Protein AF-A0A6V8QRE2-F1 (afdb_monomer_lite)

Organism: Trichoderma asperellum (NCBI:txid101201)

Structure (mmCIF, N/CA/C/O backbone):
data_AF-A0A6V8QRE2-F1
#
_entry.id   AF-A0A6V8QRE2-F1
#
loop_
_atom_site.group_PDB
_atom_site.id
_atom_site.type_symbol
_atom_site.label_atom_id
_atom_site.label_alt_id
_atom_site.label_comp_id
_atom_site.label_asym_id
_atom_site.label_entity_id
_atom_site.label_seq_id
_atom_site.pdbx_PDB_ins_code
_atom_site.Cartn_x
_atom_site.Cartn_y
_atom_site.Cartn_z
_atom_site.occupancy
_atom_site.B_iso_or_equiv
_atom_site.auth_seq_id
_atom_site.auth_comp_id
_atom_site.auth_asym_id
_atom_site.auth_atom_id
_atom_site.pdbx_PDB_model_num
ATOM 1 N N . MET A 1 1 ? 24.372 -12.269 -11.421 1.00 49.09 1 MET A N 1
ATOM 2 C CA . MET A 1 1 ? 23.877 -11.254 -10.463 1.00 49.09 1 MET A CA 1
ATOM 3 C C . MET A 1 1 ? 22.354 -11.089 -10.532 1.00 49.09 1 MET A C 1
ATOM 5 O O . MET A 1 1 ? 21.719 -11.274 -9.507 1.00 49.09 1 MET A O 1
ATOM 9 N N . ALA A 1 2 ? 21.748 -10.886 -11.713 1.00 53.09 2 ALA A N 1
ATOM 10 C CA . ALA A 1 2 ? 20.283 -10.772 -11.870 1.00 53.09 2 ALA A CA 1
ATOM 11 C C . ALA A 1 2 ? 19.474 -11.996 -11.373 1.00 53.09 2 ALA A C 1
ATOM 13 O O . ALA A 1 2 ? 18.487 -11.833 -10.665 1.00 53.09 2 ALA A O 1
ATOM 14 N N . ILE A 1 3 ? 19.941 -13.223 -11.642 1.00 51.72 3 ILE A N 1
ATOM 15 C CA . ILE A 1 3 ? 19.277 -14.465 -11.186 1.00 51.72 3 ILE A CA 1
ATOM 16 C C . ILE A 1 3 ? 19.241 -14.571 -9.649 1.00 51.72 3 ILE A C 1
ATOM 18 O O . ILE A 1 3 ? 18.255 -15.020 -9.073 1.00 51.72 3 ILE A O 1
ATOM 22 N N . TYR A 1 4 ? 20.298 -14.123 -8.963 1.00 54.19 4 TYR A N 1
ATOM 23 C CA . TYR A 1 4 ? 20.358 -14.148 -7.497 1.00 54.19 4 TYR A CA 1
ATOM 24 C C . TYR A 1 4 ? 19.384 -13.148 -6.863 1.00 54.19 4 TYR A C 1
ATOM 26 O O . TYR A 1 4 ? 18.770 -13.461 -5.844 1.00 54.19 4 TYR A O 1
ATOM 34 N N . LEU A 1 5 ? 19.215 -11.972 -7.475 1.00 60.66 5 LEU A N 1
ATOM 35 C CA . LEU A 1 5 ? 18.242 -10.975 -7.029 1.00 60.66 5 LEU A CA 1
ATOM 36 C C . LEU A 1 5 ? 16.808 -11.471 -7.247 1.00 60.66 5 LEU A C 1
ATOM 38 O O . LEU A 1 5 ? 16.023 -11.442 -6.304 1.00 60.66 5 LEU A O 1
ATOM 42 N N . ALA A 1 6 ? 16.501 -12.041 -8.417 1.00 62.59 6 ALA A N 1
ATOM 43 C CA . ALA A 1 6 ? 15.191 -12.632 -8.701 1.00 62.59 6 ALA A CA 1
ATOM 44 C C . ALA A 1 6 ? 14.832 -13.762 -7.715 1.00 62.59 6 ALA A C 1
ATOM 46 O O . ALA A 1 6 ? 13.752 -13.764 -7.131 1.00 62.59 6 ALA A O 1
ATOM 47 N N . ASN A 1 7 ? 15.775 -14.668 -7.433 1.00 72.62 7 ASN A N 1
ATOM 48 C CA . ASN A 1 7 ? 15.580 -15.737 -6.447 1.00 72.62 7 ASN A CA 1
ATOM 49 C C . ASN A 1 7 ? 15.404 -15.209 -5.016 1.00 72.62 7 ASN A C 1
ATOM 51 O O . ASN A 1 7 ? 14.737 -15.840 -4.198 1.00 72.62 7 ASN A O 1
ATOM 55 N N . THR A 1 8 ? 16.010 -14.066 -4.691 1.00 79.19 8 THR A N 1
ATOM 56 C CA . THR A 1 8 ? 15.835 -13.428 -3.380 1.00 79.19 8 THR A CA 1
ATOM 57 C C . THR A 1 8 ? 14.439 -12.829 -3.256 1.00 79.19 8 THR A C 1
ATOM 59 O O . THR A 1 8 ? 13.794 -13.041 -2.231 1.00 79.19 8 THR A O 1
ATOM 62 N N . VAL A 1 9 ? 13.946 -12.164 -4.307 1.00 81.12 9 VAL A N 1
ATOM 63 C CA . VAL A 1 9 ? 12.587 -11.607 -4.342 1.00 81.12 9 VAL A CA 1
ATOM 64 C C . VAL A 1 9 ? 11.540 -12.697 -4.177 1.00 81.12 9 VAL A C 1
ATOM 66 O O . VAL A 1 9 ? 10.720 -12.616 -3.270 1.00 81.12 9 VAL A O 1
ATOM 69 N N . ILE A 1 10 ? 11.637 -13.783 -4.940 1.00 85.88 10 ILE A N 1
ATOM 70 C CA . ILE A 1 10 ? 10.690 -14.898 -4.825 1.00 85.88 10 ILE A CA 1
ATOM 71 C C . ILE A 1 10 ? 10.655 -15.437 -3.387 1.00 85.88 10 ILE A C 1
ATOM 73 O O . ILE A 1 10 ? 9.594 -15.506 -2.776 1.00 85.88 10 ILE A O 1
ATOM 77 N N . ARG A 1 11 ? 11.820 -15.723 -2.789 1.00 90.31 11 ARG A N 1
ATOM 78 C CA . ARG A 1 11 ? 11.899 -16.292 -1.431 1.00 90.31 11 ARG A CA 1
ATOM 79 C C . ARG A 1 11 ? 11.346 -15.373 -0.345 1.00 90.31 11 ARG A C 1
ATOM 81 O O . ARG A 1 11 ? 10.765 -15.861 0.625 1.00 90.31 11 ARG A O 1
ATOM 88 N N . VAL A 1 12 ? 11.588 -14.067 -0.448 1.00 90.69 12 VAL A N 1
ATOM 89 C CA . VAL A 1 12 ? 11.059 -13.105 0.526 1.00 90.69 12 VAL A CA 1
ATOM 90 C C . VAL A 1 12 ? 9.549 -12.961 0.333 1.00 90.69 12 VAL A C 1
ATOM 92 O O . VAL A 1 12 ? 8.827 -13.046 1.325 1.00 90.69 12 VAL A O 1
ATOM 95 N N . ASN A 1 13 ? 9.065 -12.860 -0.908 1.00 93.81 13 ASN A N 1
ATOM 96 C CA . ASN A 1 13 ? 7.635 -12.823 -1.218 1.00 93.81 13 ASN A CA 1
ATOM 97 C C . ASN A 1 13 ? 6.902 -14.069 -0.695 1.00 93.81 13 ASN A C 1
ATOM 99 O O . ASN A 1 13 ? 5.899 -13.928 0.001 1.00 93.81 13 ASN A O 1
ATOM 103 N N . ASP A 1 14 ? 7.452 -15.270 -0.904 1.00 95.19 14 ASP A N 1
ATOM 104 C CA . ASP A 1 14 ? 6.894 -16.527 -0.381 1.00 95.19 14 ASP A CA 1
ATOM 105 C C . ASP A 1 14 ? 6.780 -16.499 1.150 1.00 95.19 14 ASP A C 1
ATOM 107 O O . ASP A 1 14 ? 5.806 -16.971 1.747 1.00 95.19 14 ASP A O 1
ATOM 111 N N . LYS A 1 15 ? 7.784 -15.921 1.822 1.00 95.44 15 LYS A N 1
ATOM 112 C CA . LYS A 1 15 ? 7.775 -15.811 3.279 1.00 95.44 15 LYS A CA 1
ATOM 113 C C . LYS A 1 15 ? 6.742 -14.798 3.767 1.00 95.44 15 LYS A C 1
ATOM 115 O O . LYS A 1 15 ? 6.067 -15.075 4.760 1.00 95.44 15 LYS A O 1
ATOM 120 N N . LEU A 1 16 ? 6.617 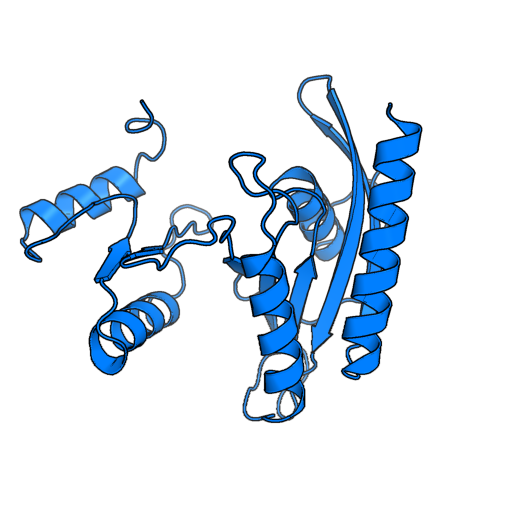-13.654 3.098 1.00 95.12 16 LEU A N 1
ATOM 121 C CA . LEU A 1 16 ? 5.621 -12.631 3.419 1.00 95.12 16 LEU A CA 1
ATOM 122 C C . LEU A 1 16 ? 4.201 -13.157 3.212 1.00 95.12 16 LEU A C 1
ATOM 124 O O . LEU A 1 16 ? 3.366 -13.013 4.103 1.00 95.12 16 LEU A O 1
ATOM 128 N N . GLU A 1 17 ? 3.954 -13.839 2.097 1.00 96.19 17 GLU A N 1
ATOM 129 C CA . GLU A 1 17 ? 2.682 -14.496 1.805 1.00 96.19 17 GLU A CA 1
ATOM 130 C C . GLU A 1 17 ? 2.324 -15.524 2.883 1.00 96.19 17 GLU A C 1
ATOM 132 O O . GLU A 1 17 ? 1.211 -15.503 3.414 1.00 96.19 17 GLU A O 1
ATOM 137 N N . SER A 1 18 ? 3.281 -16.368 3.282 1.00 97.19 18 SER A N 1
ATOM 138 C CA . SER A 1 18 ? 3.093 -17.335 4.368 1.00 97.19 18 SER A CA 1
ATOM 139 C C . SER A 1 18 ? 2.727 -16.659 5.697 1.00 97.19 18 SER A C 1
ATOM 141 O O . SER A 1 18 ? 1.827 -17.128 6.396 1.00 97.19 18 SER A O 1
ATOM 143 N N . ILE A 1 19 ? 3.381 -15.545 6.045 1.00 96.12 19 ILE A N 1
ATOM 144 C CA . ILE A 1 19 ? 3.101 -14.793 7.278 1.00 96.12 19 ILE A CA 1
ATOM 145 C C . ILE A 1 19 ? 1.702 -14.164 7.233 1.00 96.12 19 ILE A C 1
ATOM 147 O O . ILE A 1 19 ? 0.917 -14.351 8.163 1.00 96.12 19 ILE A O 1
ATOM 151 N N . LEU A 1 20 ? 1.376 -13.444 6.157 1.00 95.69 20 LEU A N 1
ATOM 152 C CA . LEU A 1 20 ? 0.087 -12.766 5.992 1.00 95.69 20 LEU A CA 1
ATOM 153 C C . LEU A 1 20 ? -1.077 -13.763 5.959 1.00 95.69 20 LEU A C 1
ATOM 155 O O . LEU A 1 20 ? -2.086 -13.568 6.641 1.00 95.69 20 LEU A O 1
ATOM 159 N N . THR A 1 21 ? -0.910 -14.875 5.244 1.00 95.75 21 THR A N 1
ATOM 160 C CA . THR A 1 21 ? -1.891 -15.967 5.224 1.00 95.75 21 THR A CA 1
ATOM 161 C C . THR A 1 21 ? -2.035 -16.597 6.609 1.00 95.75 21 THR A C 1
ATOM 163 O O . THR A 1 21 ? -3.150 -16.873 7.045 1.00 95.75 21 THR A O 1
ATOM 166 N N . GLY A 1 22 ? -0.934 -16.747 7.356 1.00 95.19 22 GLY A N 1
ATOM 167 C CA . GLY A 1 22 ? -0.952 -17.189 8.755 1.00 95.19 22 GLY A CA 1
ATOM 168 C C . GLY A 1 22 ? -1.714 -16.244 9.694 1.00 95.19 22 GLY A C 1
ATOM 169 O O . GLY A 1 22 ? -2.240 -16.681 10.717 1.00 95.19 22 GLY A O 1
ATOM 170 N N . PHE A 1 23 ? -1.837 -14.963 9.340 1.00 92.75 23 PHE A N 1
ATOM 171 C CA . PHE A 1 23 ? -2.710 -14.003 10.023 1.00 92.75 23 PHE A CA 1
ATOM 172 C C . PHE A 1 23 ? -4.158 -14.027 9.501 1.00 92.75 23 PHE A C 1
ATOM 174 O O . PHE A 1 23 ? -4.989 -13.265 9.983 1.00 92.75 23 PHE A O 1
ATOM 181 N N . GLY A 1 24 ? -4.500 -14.878 8.532 1.00 91.00 24 GLY A N 1
ATOM 182 C CA . GLY A 1 24 ? -5.835 -14.938 7.930 1.00 91.00 24 GLY A CA 1
ATOM 183 C C . GLY A 1 24 ? -6.161 -13.725 7.051 1.00 91.00 24 GLY A C 1
ATOM 184 O O . GLY A 1 24 ? -7.322 -13.295 7.002 1.00 91.00 24 GLY A O 1
ATOM 185 N N . VAL A 1 25 ? -5.139 -13.143 6.416 1.00 93.19 25 VAL A N 1
ATOM 186 C CA . VAL A 1 25 ? -5.254 -12.085 5.401 1.00 93.19 25 VAL A CA 1
ATOM 187 C C . VAL A 1 25 ? -5.334 -12.729 4.019 1.00 93.19 25 VAL A C 1
ATOM 189 O O . VAL A 1 25 ? -4.632 -13.701 3.753 1.00 93.19 25 VAL A O 1
ATOM 192 N N . LYS A 1 26 ? -6.181 -12.198 3.129 1.00 94.50 26 LYS A N 1
ATOM 193 C CA . LYS A 1 26 ? -6.207 -12.623 1.721 1.00 94.50 26 LYS A CA 1
ATOM 194 C C . LYS A 1 26 ? -5.014 -11.995 1.005 1.00 94.50 26 LYS A C 1
ATOM 196 O O . LYS A 1 26 ? -4.910 -10.772 1.014 1.00 94.50 26 LYS A O 1
ATOM 201 N N . VAL A 1 27 ? -4.137 -12.808 0.422 1.00 97.25 27 VAL A N 1
ATOM 202 C CA . VAL A 1 27 ? -2.889 -12.348 -0.206 1.00 97.25 27 VAL A CA 1
ATOM 203 C C . VAL A 1 27 ? -2.993 -12.423 -1.725 1.00 97.25 27 VAL A C 1
ATOM 205 O O . VAL A 1 27 ? -3.518 -13.393 -2.266 1.00 97.25 27 VAL A O 1
ATOM 208 N N . GLY A 1 28 ? -2.507 -11.386 -2.400 1.00 96.88 28 GLY A N 1
ATOM 209 C CA . GLY A 1 28 ? -2.339 -11.333 -3.844 1.00 96.88 28 GLY A CA 1
ATOM 210 C C . GLY A 1 28 ? -0.881 -11.074 -4.212 1.00 96.88 28 GLY A C 1
ATOM 211 O O . GLY A 1 28 ? -0.132 -10.451 -3.455 1.00 96.88 28 GLY A O 1
ATOM 212 N N . ARG A 1 29 ? -0.492 -11.552 -5.394 1.00 96.75 29 ARG A N 1
ATOM 213 C CA . ARG A 1 29 ? 0.810 -11.286 -6.012 1.00 96.75 29 ARG A CA 1
ATOM 214 C C . ARG A 1 29 ? 0.604 -10.651 -7.371 1.00 96.75 29 ARG A C 1
ATOM 216 O O . ARG A 1 29 ? -0.387 -10.940 -8.043 1.00 96.75 29 ARG A O 1
ATOM 223 N N . GLN A 1 30 ? 1.532 -9.793 -7.763 1.00 95.88 30 GLN A N 1
ATOM 224 C CA . GLN A 1 30 ? 1.474 -9.10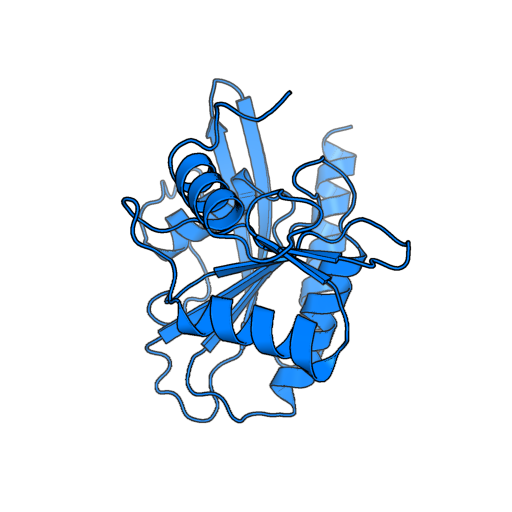5 -9.042 1.00 95.88 30 GLN A CA 1
ATOM 225 C C . GLN A 1 30 ? 2.871 -8.995 -9.640 1.00 95.88 30 GLN A C 1
ATOM 227 O O . GLN A 1 30 ? 3.723 -8.285 -9.111 1.00 95.88 30 GLN A O 1
ATOM 232 N N . ASN A 1 31 ? 3.070 -9.645 -10.782 1.00 95.31 31 ASN A N 1
ATOM 233 C CA . ASN A 1 31 ? 4.268 -9.464 -11.591 1.00 95.31 31 ASN A CA 1
ATOM 234 C C . ASN A 1 31 ? 4.161 -8.182 -12.414 1.00 95.31 31 ASN A C 1
ATOM 236 O O . ASN A 1 31 ? 3.101 -7.879 -12.967 1.00 95.31 31 ASN A O 1
ATOM 240 N N . TYR A 1 32 ? 5.267 -7.460 -12.541 1.00 93.31 32 TYR A N 1
ATOM 241 C CA . TYR A 1 32 ? 5.330 -6.264 -13.368 1.00 93.31 32 TYR A CA 1
ATOM 242 C C . TYR A 1 32 ? 6.683 -6.121 -14.059 1.00 93.31 32 TYR A C 1
ATOM 244 O O . TYR A 1 32 ? 7.726 -6.557 -13.570 1.00 93.31 32 TYR A O 1
ATOM 252 N N . THR A 1 33 ? 6.640 -5.483 -15.220 1.00 92.44 33 THR A N 1
ATOM 253 C CA . THR A 1 33 ? 7.781 -5.000 -15.987 1.00 92.44 33 THR A CA 1
ATOM 254 C C . THR A 1 33 ? 7.475 -3.566 -16.389 1.00 92.44 33 THR A C 1
ATOM 256 O O . THR A 1 33 ? 6.557 -3.319 -17.160 1.00 92.44 33 THR A O 1
ATOM 259 N N . TYR A 1 34 ? 8.210 -2.607 -15.844 1.00 82.38 34 TYR A N 1
ATOM 260 C CA . TYR A 1 34 ? 8.010 -1.190 -16.105 1.00 82.38 34 TYR A CA 1
ATOM 261 C C . TYR A 1 34 ? 9.146 -0.649 -16.966 1.00 82.38 34 TYR A C 1
ATOM 263 O O . TYR A 1 34 ? 10.324 -0.884 -16.687 1.00 82.38 34 TYR A O 1
ATOM 271 N N . HIS A 1 35 ? 8.793 0.092 -18.011 1.00 82.56 35 HIS A N 1
ATOM 272 C CA . HIS A 1 35 ? 9.748 0.739 -18.901 1.00 82.56 35 HIS A CA 1
ATOM 273 C C . HIS A 1 35 ? 9.748 2.236 -18.599 1.00 82.56 35 HIS A C 1
ATOM 275 O O . HIS A 1 35 ? 8.785 2.929 -18.914 1.00 82.56 35 HIS A O 1
ATOM 281 N N . SER A 1 36 ? 10.819 2.744 -17.987 1.00 75.00 36 SER A N 1
ATOM 282 C CA . SER A 1 36 ? 10.947 4.170 -17.663 1.00 75.00 36 SER A CA 1
ATOM 283 C C . SER A 1 36 ? 12.331 4.681 -18.033 1.00 75.00 36 SER A C 1
ATOM 285 O O . SER A 1 36 ? 13.330 4.039 -17.721 1.00 75.00 36 SER A O 1
ATOM 287 N N . ALA A 1 37 ? 12.393 5.821 -18.730 1.00 73.06 37 ALA A N 1
ATOM 288 C CA . ALA A 1 37 ? 13.637 6.491 -19.132 1.00 73.06 37 ALA A CA 1
ATOM 289 C C . ALA A 1 37 ? 14.688 5.566 -19.798 1.00 73.06 37 ALA A C 1
ATOM 291 O O . ALA A 1 37 ? 15.891 5.717 -19.596 1.00 73.06 37 ALA A O 1
ATOM 292 N N . GLY A 1 38 ? 14.238 4.582 -20.589 1.00 76.69 38 GLY A N 1
ATOM 293 C CA . GLY A 1 38 ? 15.111 3.606 -21.258 1.00 76.69 38 GLY A CA 1
ATOM 294 C C . GLY A 1 38 ? 15.635 2.476 -20.360 1.00 76.69 38 GLY A C 1
ATOM 295 O O . GLY A 1 38 ? 16.369 1.617 -20.842 1.00 76.69 38 GLY A O 1
ATOM 296 N N . GLN A 1 39 ? 15.246 2.446 -19.084 1.00 80.69 39 GLN A N 1
ATOM 297 C CA . GLN A 1 39 ? 15.524 1.366 -18.140 1.00 80.69 39 GLN A CA 1
ATOM 298 C C . GLN A 1 39 ? 14.318 0.427 -18.015 1.00 80.69 39 GLN A C 1
ATOM 300 O O . GLN A 1 39 ? 13.165 0.833 -18.190 1.00 80.69 39 GLN A O 1
ATOM 305 N N . ILE A 1 40 ? 14.602 -0.843 -17.716 1.00 85.56 40 ILE A N 1
ATOM 306 C CA . ILE A 1 40 ? 13.595 -1.886 -17.501 1.00 85.56 40 ILE A CA 1
ATOM 307 C C . ILE A 1 40 ? 13.640 -2.291 -16.031 1.00 85.56 40 ILE A C 1
ATOM 309 O O . ILE A 1 40 ? 14.662 -2.782 -15.550 1.00 85.56 40 ILE A O 1
ATOM 313 N N . TYR A 1 41 ? 12.520 -2.116 -15.341 1.00 86.69 41 TYR A N 1
ATOM 314 C CA . TYR A 1 41 ? 12.344 -2.483 -13.942 1.00 86.69 41 TYR A CA 1
ATOM 315 C C . TYR A 1 41 ? 11.386 -3.662 -13.858 1.00 86.69 41 TYR A C 1
ATOM 317 O O . TYR A 1 41 ? 10.215 -3.541 -14.201 1.00 86.69 41 TYR A O 1
ATOM 325 N N . THR A 1 42 ? 11.877 -4.817 -13.425 1.00 90.31 42 THR A N 1
ATOM 326 C CA . THR A 1 42 ? 11.062 -6.028 -13.271 1.00 90.31 42 THR A CA 1
ATOM 327 C C . THR A 1 42 ? 10.960 -6.404 -11.808 1.00 90.31 42 THR A C 1
ATOM 329 O O . THR A 1 42 ? 11.982 -6.436 -11.117 1.00 90.31 42 THR A O 1
ATOM 332 N N . GLY A 1 43 ? 9.770 -6.783 -11.361 1.00 91.12 43 GLY A N 1
ATOM 333 C CA . GLY A 1 43 ? 9.566 -7.218 -9.991 1.00 91.12 43 GLY A CA 1
ATOM 334 C C . GLY A 1 43 ? 8.250 -7.948 -9.790 1.00 91.12 43 GLY A C 1
ATOM 335 O O . GLY A 1 43 ? 7.488 -8.201 -10.726 1.00 91.12 43 GLY A O 1
ATOM 336 N N . GLU A 1 44 ? 8.009 -8.296 -8.533 1.00 94.56 44 GLU A N 1
ATOM 337 C CA . GLU A 1 44 ? 6.767 -8.904 -8.090 1.00 94.56 44 GLU A CA 1
ATOM 338 C C . GLU A 1 44 ? 6.350 -8.273 -6.765 1.00 94.56 44 GLU A C 1
ATOM 340 O O . GLU A 1 44 ? 7.074 -8.359 -5.770 1.00 94.56 44 GLU A O 1
ATOM 345 N N . ASN A 1 45 ? 5.171 -7.662 -6.756 1.00 95.44 45 ASN A N 1
ATOM 346 C CA . ASN A 1 45 ? 4.554 -7.130 -5.553 1.00 95.44 45 ASN A CA 1
ATOM 347 C C . ASN A 1 45 ? 3.831 -8.244 -4.795 1.00 95.44 45 ASN A C 1
ATOM 349 O O . ASN A 1 45 ? 3.141 -9.065 -5.403 1.00 95.44 45 ASN A O 1
ATOM 353 N N . VAL A 1 46 ? 3.903 -8.204 -3.465 1.00 97.00 46 VAL A N 1
ATOM 354 C CA . VAL A 1 46 ? 3.004 -8.946 -2.570 1.00 97.00 46 VAL A CA 1
ATOM 355 C C . VAL A 1 46 ? 2.117 -7.947 -1.854 1.00 97.00 46 VAL A C 1
ATOM 357 O O . VAL A 1 46 ? 2.585 -6.912 -1.382 1.00 97.00 46 VAL A O 1
ATOM 360 N N . TYR A 1 47 ? 0.832 -8.255 -1.739 1.00 97.44 47 TYR A N 1
ATOM 361 C CA . TYR A 1 47 ? -0.083 -7.434 -0.962 1.00 97.44 47 TYR A CA 1
ATOM 362 C C . TYR A 1 47 ? -1.148 -8.270 -0.260 1.00 97.44 47 TYR A C 1
ATOM 364 O O . TYR A 1 47 ? -1.477 -9.373 -0.689 1.00 97.44 47 TYR A O 1
ATOM 372 N N . GLY A 1 48 ? -1.689 -7.749 0.837 1.00 96.38 48 GLY A N 1
ATOM 373 C CA . GLY A 1 48 ? -2.749 -8.387 1.609 1.00 96.38 48 GLY A CA 1
ATOM 374 C C . GLY A 1 48 ? -3.956 -7.475 1.783 1.00 96.38 48 GLY A C 1
ATOM 375 O O . GLY A 1 48 ? -3.789 -6.277 1.971 1.00 96.38 48 GLY A O 1
ATOM 376 N N . ILE A 1 49 ? -5.169 -8.028 1.764 1.00 95.50 49 ILE A N 1
ATOM 377 C CA . ILE A 1 49 ? -6.405 -7.280 2.027 1.00 95.50 49 ILE A CA 1
ATOM 378 C C . ILE A 1 49 ? -7.015 -7.741 3.352 1.00 95.50 49 ILE A C 1
ATOM 380 O O . ILE A 1 49 ? -7.416 -8.899 3.519 1.00 95.50 49 ILE A O 1
ATOM 384 N N . LEU A 1 50 ? -7.099 -6.808 4.297 1.00 92.25 50 LEU A N 1
ATOM 385 C CA . LEU A 1 50 ? -7.851 -6.923 5.538 1.00 92.25 50 LEU A CA 1
ATOM 386 C C . LEU A 1 50 ? -9.226 -6.291 5.338 1.00 92.25 50 LEU A C 1
ATOM 388 O O . LEU A 1 50 ? -9.363 -5.070 5.322 1.00 92.25 50 LEU A O 1
ATOM 392 N N . GLN A 1 51 ? -10.245 -7.135 5.211 1.00 91.00 51 GLN A N 1
ATOM 393 C CA . GLN A 1 51 ? -11.617 -6.662 5.053 1.00 91.00 51 GLN A CA 1
ATOM 394 C C . GLN A 1 51 ? -12.131 -6.016 6.340 1.00 91.00 51 GLN A C 1
ATOM 396 O O . GLN A 1 51 ? -11.864 -6.508 7.443 1.00 91.00 51 GLN A O 1
ATOM 401 N N . ALA A 1 52 ? -12.883 -4.931 6.192 1.00 86.94 52 ALA A N 1
ATOM 402 C CA . ALA A 1 52 ? -13.549 -4.275 7.294 1.00 86.94 52 ALA A CA 1
ATOM 403 C C . ALA A 1 52 ? -14.608 -5.189 7.923 1.00 86.94 52 ALA A C 1
ATOM 405 O O . ALA A 1 52 ? -15.486 -5.692 7.227 1.00 86.94 52 ALA A O 1
ATOM 406 N N . PRO A 1 53 ? -14.594 -5.374 9.251 1.00 81.88 53 PRO A N 1
ATOM 407 C CA . PRO A 1 53 ? -15.618 -6.148 9.959 1.00 81.88 53 PRO A CA 1
ATOM 408 C C . PRO A 1 53 ? -17.002 -5.493 9.928 1.00 81.88 53 PRO A C 1
ATOM 410 O O . PRO A 1 53 ? -18.005 -6.176 10.111 1.00 81.88 53 PRO A O 1
ATOM 413 N N . ARG A 1 54 ? -17.056 -4.164 9.772 1.00 71.75 54 ARG A N 1
ATOM 414 C CA . ARG A 1 54 ? -18.285 -3.353 9.793 1.00 71.75 54 ARG A CA 1
ATOM 415 C C . ARG A 1 54 ? -18.439 -2.485 8.541 1.00 71.75 54 ARG A C 1
ATOM 417 O O . ARG A 1 54 ? -19.166 -1.499 8.578 1.00 71.75 54 ARG A O 1
ATOM 424 N N . GLY A 1 55 ? -17.721 -2.819 7.472 1.00 74.88 55 GLY A N 1
ATOM 425 C CA . GLY A 1 55 ? -17.784 -2.120 6.192 1.00 74.88 55 GLY A CA 1
ATOM 426 C C . GLY A 1 55 ? -18.447 -2.978 5.123 1.00 74.88 55 GLY A C 1
ATOM 427 O O . GLY A 1 55 ? -18.499 -4.201 5.228 1.00 74.88 55 GLY A O 1
ATOM 428 N N . ASP A 1 56 ? -18.922 -2.324 4.077 1.00 79.56 56 ASP A N 1
ATOM 429 C CA . ASP A 1 56 ? -19.449 -2.930 2.850 1.00 79.56 56 ASP A CA 1
ATOM 430 C C . ASP A 1 56 ? -18.352 -3.167 1.789 1.00 79.56 56 ASP A C 1
ATOM 432 O O . ASP A 1 56 ? -18.655 -3.495 0.644 1.00 79.56 56 ASP A O 1
ATOM 436 N N . ALA A 1 57 ? -17.078 -3.021 2.180 1.00 82.81 57 ALA A N 1
ATOM 437 C CA . ALA A 1 57 ? -15.894 -3.111 1.323 1.00 82.81 57 ALA A CA 1
ATOM 438 C C . ALA A 1 57 ? -15.885 -2.109 0.145 1.00 82.81 57 ALA A C 1
ATOM 440 O O . ALA A 1 57 ? -15.240 -2.354 -0.874 1.00 82.81 57 ALA A O 1
ATOM 441 N N . THR A 1 58 ? -16.576 -0.968 0.277 1.00 87.31 58 THR A N 1
ATOM 442 C CA . THR A 1 58 ? -16.622 0.086 -0.758 1.00 87.31 58 THR A CA 1
ATOM 443 C C . THR A 1 58 ? -15.457 1.065 -0.704 1.00 87.31 58 THR A C 1
ATOM 445 O O . THR A 1 58 ? -15.162 1.718 -1.703 1.00 87.31 58 THR A O 1
ATOM 448 N N . GLU A 1 59 ? -14.747 1.129 0.419 1.00 90.06 59 GLU A N 1
ATOM 449 C CA . GLU A 1 59 ? -13.625 2.036 0.646 1.00 90.06 59 GLU A CA 1
ATOM 450 C C . GLU A 1 59 ? -12.435 1.284 1.234 1.00 90.06 59 GLU A C 1
ATOM 452 O O . GLU A 1 59 ? -12.602 0.404 2.083 1.00 90.06 59 GLU A O 1
ATOM 457 N N . ALA A 1 60 ? -11.229 1.678 0.829 1.00 90.88 60 ALA A N 1
ATOM 458 C CA . ALA A 1 60 ? -9.990 1.092 1.310 1.00 90.88 60 ALA A CA 1
ATOM 459 C C . ALA A 1 60 ? -8.921 2.150 1.611 1.00 90.88 60 ALA A C 1
ATOM 461 O O . ALA A 1 60 ? -8.848 3.189 0.958 1.00 90.88 60 ALA A O 1
ATOM 462 N N . ILE A 1 61 ? -8.058 1.862 2.583 1.00 91.62 61 ILE A N 1
ATOM 463 C CA . ILE A 1 61 ? -6.801 2.586 2.814 1.00 91.62 61 ILE A CA 1
ATOM 464 C C . ILE A 1 61 ? -5.618 1.664 2.534 1.00 91.62 61 ILE A C 1
ATOM 466 O O . ILE A 1 61 ? -5.702 0.460 2.773 1.00 91.62 61 ILE A O 1
ATOM 470 N N . VAL A 1 62 ? -4.507 2.218 2.057 1.00 94.00 62 VAL A N 1
ATOM 471 C CA . VAL A 1 62 ? -3.300 1.443 1.743 1.00 94.00 62 VAL A CA 1
ATOM 472 C C . VAL A 1 62 ? -2.203 1.740 2.762 1.00 94.00 62 VAL A C 1
ATOM 474 O O . VAL A 1 62 ? -1.878 2.893 3.015 1.00 94.00 62 VAL A O 1
ATOM 477 N N . LEU A 1 63 ? -1.605 0.703 3.335 1.00 93.94 63 LEU A N 1
ATOM 478 C CA . LEU A 1 63 ? -0.350 0.772 4.074 1.00 93.94 63 LEU A CA 1
ATOM 479 C C . LEU A 1 63 ? 0.742 0.182 3.190 1.00 93.94 63 LEU A C 1
ATOM 481 O O . LEU A 1 63 ? 0.689 -1.002 2.859 1.00 93.94 63 LEU A O 1
ATOM 485 N N . VAL A 1 64 ? 1.717 0.998 2.807 1.00 95.12 64 VAL A N 1
ATOM 486 C CA . VAL A 1 64 ? 2.824 0.594 1.939 1.00 95.12 64 VAL A CA 1
ATOM 487 C C . VAL A 1 64 ? 4.084 0.442 2.781 1.00 95.12 64 VAL A C 1
ATOM 489 O O . VAL A 1 64 ? 4.439 1.348 3.526 1.00 95.12 64 VAL A O 1
ATOM 492 N N . ALA A 1 65 ? 4.787 -0.678 2.652 1.00 95.25 65 ALA A N 1
ATOM 493 C CA . ALA A 1 65 ? 6.153 -0.820 3.151 1.00 95.25 65 ALA A CA 1
ATOM 494 C C . ALA A 1 65 ? 6.996 -1.542 2.104 1.00 95.25 65 ALA A C 1
ATOM 496 O O . ALA A 1 65 ? 6.977 -2.771 1.998 1.00 95.25 65 ALA A O 1
ATOM 497 N N . ALA A 1 66 ? 7.725 -0.754 1.319 1.00 94.12 66 ALA A N 1
ATOM 498 C CA . ALA A 1 66 ? 8.673 -1.274 0.350 1.00 94.12 66 ALA A CA 1
ATOM 499 C C . ALA A 1 66 ? 9.858 -1.934 1.049 1.00 94.12 66 ALA A C 1
ATOM 501 O O . ALA A 1 66 ? 10.238 -1.515 2.141 1.00 94.12 66 ALA A O 1
ATOM 502 N N . TRP A 1 67 ? 10.461 -2.948 0.431 1.00 91.31 67 TRP A N 1
ATOM 503 C CA . TRP A 1 67 ? 11.639 -3.603 1.007 1.00 91.31 67 TRP A CA 1
ATOM 504 C C . TRP A 1 67 ? 12.872 -2.737 0.957 1.00 91.31 67 TRP A C 1
ATOM 506 O O . TRP A 1 67 ? 13.687 -2.760 1.880 1.00 91.31 67 TRP A O 1
ATOM 516 N N . LYS A 1 68 ? 12.999 -1.998 -0.137 1.00 90.88 68 LYS A N 1
ATOM 517 C CA . LYS A 1 68 ? 13.966 -0.936 -0.282 1.00 90.88 68 LYS A CA 1
ATOM 518 C C . LYS A 1 68 ? 13.275 0.389 -0.011 1.00 90.88 68 LYS A C 1
ATOM 520 O O . LYS A 1 68 ? 12.25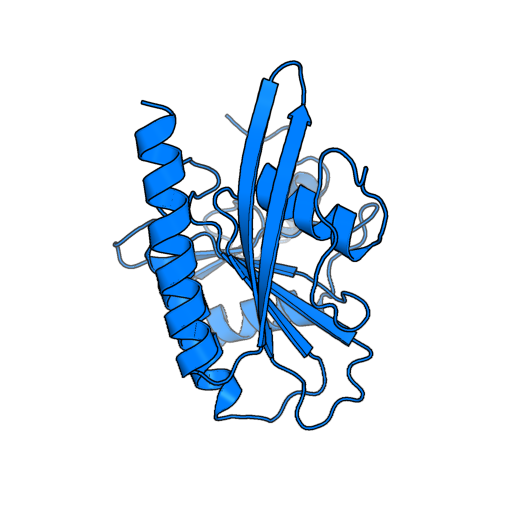6 0.703 -0.625 1.00 90.88 68 LYS A O 1
ATOM 525 N N . SER A 1 69 ? 13.849 1.120 0.929 1.00 88.50 69 SER A N 1
ATOM 526 C CA . SER A 1 69 ? 13.572 2.523 1.202 1.00 88.50 69 SER A CA 1
ATOM 527 C C . SER A 1 69 ? 13.806 3.376 -0.047 1.00 88.50 69 SER A C 1
ATOM 529 O O . SER A 1 69 ? 14.447 2.933 -1.003 1.00 88.50 69 SER A O 1
ATOM 531 N N . ILE A 1 70 ? 13.316 4.615 -0.019 1.00 85.00 70 ILE A N 1
ATOM 532 C CA . ILE A 1 70 ? 13.639 5.649 -1.010 1.00 85.00 70 ILE A CA 1
ATOM 533 C C . ILE A 1 70 ? 15.162 5.813 -1.168 1.00 85.00 70 ILE A C 1
ATOM 535 O O . ILE A 1 70 ? 15.643 5.963 -2.287 1.00 85.00 70 ILE A O 1
ATOM 539 N N . ASP A 1 71 ? 15.925 5.668 -0.081 1.00 85.69 71 ASP A N 1
ATOM 540 C CA . ASP A 1 71 ? 17.392 5.766 -0.087 1.00 85.69 71 ASP A CA 1
ATOM 541 C C . ASP A 1 71 ? 18.093 4.432 -0.428 1.00 85.69 71 ASP A C 1
ATOM 543 O O . ASP A 1 71 ? 19.256 4.225 -0.080 1.00 85.69 71 ASP A O 1
ATOM 547 N N . GLU A 1 72 ? 17.386 3.475 -1.043 1.00 87.44 72 GLU A N 1
ATOM 548 C CA . GLU A 1 72 ? 17.881 2.127 -1.393 1.00 87.44 72 GLU A CA 1
ATOM 549 C C . GLU A 1 72 ? 18.349 1.277 -0.191 1.00 87.44 72 GLU A C 1
ATOM 551 O O . GLU A 1 72 ? 18.961 0.214 -0.348 1.00 87.44 72 GLU A O 1
ATOM 556 N N . GLN A 1 73 ? 18.024 1.704 1.031 1.00 89.38 73 GLN A N 1
ATOM 557 C CA . GLN A 1 73 ? 18.311 0.972 2.262 1.00 89.38 73 GLN A CA 1
ATOM 558 C C . GLN A 1 73 ? 17.264 -0.109 2.533 1.00 89.38 73 GLN A C 1
ATOM 560 O O . GLN A 1 73 ? 16.105 0.001 2.141 1.00 89.38 73 GLN A O 1
ATOM 565 N N . LEU A 1 74 ? 17.644 -1.165 3.251 1.00 90.50 74 LEU A N 1
ATOM 566 C CA . LEU A 1 74 ? 16.717 -2.247 3.562 1.00 90.50 74 LEU A CA 1
ATOM 567 C C . LEU A 1 74 ? 15.754 -1.850 4.694 1.00 90.50 74 LEU A C 1
ATOM 569 O O . LEU A 1 74 ? 16.140 -1.754 5.856 1.00 90.50 74 LEU A O 1
ATOM 573 N N . ASN A 1 75 ? 14.473 -1.717 4.368 1.00 91.50 75 ASN A N 1
ATOM 574 C CA . ASN A 1 75 ? 13.402 -1.281 5.261 1.00 91.50 75 ASN A CA 1
ATOM 575 C C . ASN A 1 75 ? 12.841 -2.432 6.125 1.00 91.50 75 ASN A C 1
ATOM 577 O O . ASN A 1 75 ? 11.651 -2.761 6.095 1.00 91.50 75 ASN A O 1
ATOM 581 N N . ARG A 1 76 ? 13.711 -3.104 6.894 1.00 91.19 76 ARG A N 1
ATOM 582 C CA . ARG A 1 76 ? 13.308 -4.249 7.737 1.00 91.19 76 ARG A CA 1
ATOM 583 C C . ARG A 1 76 ? 12.266 -3.851 8.781 1.00 91.19 76 ARG A C 1
ATOM 585 O O . ARG A 1 76 ? 11.310 -4.597 8.999 1.00 91.19 76 ARG A O 1
ATOM 592 N N . ASN A 1 77 ? 12.452 -2.695 9.420 1.00 91.06 77 ASN A N 1
ATOM 593 C CA . ASN A 1 77 ? 11.582 -2.266 10.510 1.00 91.06 77 ASN A CA 1
ATOM 594 C C . ASN A 1 77 ? 10.225 -1.789 9.987 1.00 91.06 77 ASN A C 1
ATOM 596 O O . ASN A 1 77 ? 9.213 -2.102 10.612 1.00 91.06 77 ASN A O 1
ATOM 600 N N . GLY A 1 78 ? 10.170 -1.142 8.816 1.00 90.94 78 GLY A N 1
ATOM 601 C CA . GLY A 1 78 ? 8.905 -0.805 8.158 1.00 90.94 78 GLY A CA 1
ATOM 602 C C . GLY A 1 78 ? 8.074 -2.042 7.816 1.00 90.94 78 GLY A C 1
ATOM 603 O O . GLY A 1 78 ? 6.902 -2.118 8.191 1.00 90.94 78 GLY A O 1
ATOM 604 N N . ILE A 1 79 ? 8.690 -3.070 7.214 1.00 93.75 79 ILE A N 1
ATOM 605 C CA . ILE A 1 79 ? 8.009 -4.352 6.957 1.00 93.75 79 ILE A CA 1
ATOM 606 C C . ILE A 1 79 ? 7.533 -4.985 8.271 1.00 93.75 79 ILE A C 1
ATOM 608 O O . ILE A 1 79 ? 6.380 -5.406 8.378 1.00 93.75 79 ILE A O 1
ATOM 612 N N . ALA A 1 80 ? 8.397 -5.059 9.288 1.00 92.38 80 ALA A N 1
ATOM 613 C CA . ALA A 1 80 ? 8.048 -5.659 10.575 1.00 92.38 80 ALA A CA 1
ATOM 614 C C 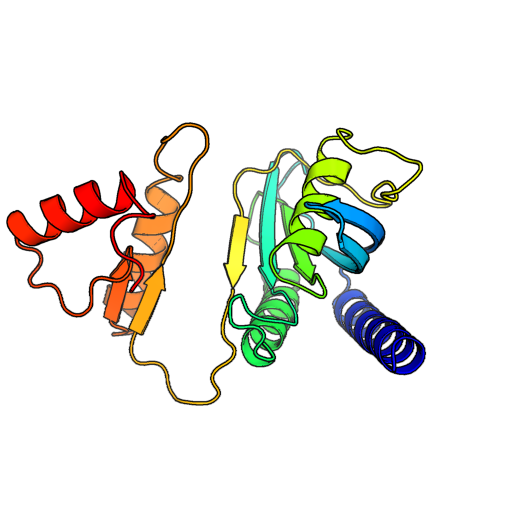. ALA A 1 80 ? 6.881 -4.927 11.262 1.00 92.38 80 ALA A C 1
ATOM 616 O O . ALA A 1 80 ? 6.001 -5.576 11.839 1.00 92.38 80 ALA A O 1
ATOM 617 N N . LEU A 1 81 ? 6.841 -3.595 11.165 1.00 91.50 81 LEU A N 1
ATOM 618 C CA . LEU A 1 81 ? 5.756 -2.768 11.683 1.00 91.50 81 LEU A CA 1
ATOM 619 C C . LEU A 1 81 ? 4.441 -3.073 10.961 1.00 91.50 81 LEU A C 1
ATOM 621 O O . LEU A 1 81 ? 3.454 -3.391 11.625 1.00 91.50 81 LEU A O 1
ATOM 625 N N . VAL A 1 82 ? 4.432 -3.066 9.624 1.00 93.75 82 VAL A N 1
ATOM 626 C CA . VAL A 1 82 ? 3.235 -3.381 8.825 1.00 93.75 82 VAL A CA 1
ATOM 627 C C . VAL A 1 82 ? 2.719 -4.788 9.120 1.00 93.75 82 VAL A C 1
ATOM 629 O O . VAL A 1 82 ? 1.523 -4.966 9.344 1.00 93.75 82 VAL A O 1
ATOM 632 N N . LEU A 1 83 ? 3.599 -5.788 9.208 1.00 93.75 83 LEU A N 1
ATOM 633 C CA . LEU A 1 83 ? 3.207 -7.157 9.564 1.00 93.75 83 LEU A CA 1
ATOM 634 C C . LEU A 1 83 ? 2.636 -7.245 10.988 1.00 93.75 83 LEU A C 1
ATOM 636 O O . LEU A 1 83 ? 1.672 -7.974 11.238 1.00 93.75 83 LEU A O 1
ATOM 640 N N . THR A 1 84 ? 3.203 -6.497 11.933 1.00 91.75 84 THR A N 1
ATOM 641 C CA . THR A 1 84 ? 2.710 -6.463 13.317 1.00 91.75 84 THR A CA 1
ATOM 642 C C . THR A 1 84 ? 1.337 -5.801 13.400 1.00 91.75 84 THR A C 1
ATOM 644 O O . THR A 1 84 ? 0.444 -6.343 14.059 1.00 91.75 84 THR A O 1
ATOM 647 N N . LEU A 1 85 ? 1.143 -4.686 12.689 1.00 90.75 85 LEU A N 1
ATOM 648 C CA . LEU A 1 85 ? -0.149 -4.017 12.547 1.00 90.75 85 LEU A CA 1
ATOM 649 C C . LEU A 1 85 ? -1.174 -4.939 11.891 1.00 90.75 85 LEU A C 1
ATOM 651 O O . LEU A 1 85 ? -2.277 -5.068 12.409 1.00 90.75 85 LEU A O 1
ATOM 655 N N . ALA A 1 86 ? -0.802 -5.660 10.832 1.00 90.81 86 ALA A N 1
ATOM 656 C CA . ALA A 1 86 ? -1.681 -6.617 10.165 1.00 90.81 86 ALA A CA 1
ATOM 657 C C . ALA A 1 86 ? -2.245 -7.662 11.138 1.00 90.81 86 ALA A C 1
ATOM 659 O O . ALA A 1 86 ? -3.455 -7.897 11.200 1.00 90.81 86 ALA A O 1
ATOM 660 N N . ARG A 1 87 ? -1.361 -8.252 11.953 1.00 91.06 87 ARG A N 1
ATOM 661 C CA . ARG A 1 87 ? -1.731 -9.219 12.993 1.00 91.06 87 ARG A CA 1
ATOM 662 C C . ARG A 1 87 ? -2.628 -8.598 14.064 1.00 91.06 87 ARG A C 1
ATOM 664 O O . ARG A 1 87 ? -3.548 -9.259 14.547 1.00 91.06 87 ARG A O 1
ATOM 671 N N . TYR A 1 88 ? -2.334 -7.366 14.471 1.00 87.56 88 TYR A N 1
ATOM 672 C CA . TYR A 1 88 ? -3.101 -6.650 15.487 1.00 87.56 88 TYR A CA 1
ATOM 673 C C . TYR A 1 88 ? -4.501 -6.293 14.988 1.00 87.56 88 TYR A C 1
ATOM 675 O O . TYR A 1 88 ? -5.488 -6.651 15.629 1.00 87.56 88 TYR A O 1
ATOM 683 N N . PHE A 1 89 ? -4.590 -5.681 13.807 1.00 86.75 89 PHE A N 1
ATOM 684 C CA . PHE A 1 89 ? -5.843 -5.321 13.167 1.00 86.75 89 PHE A CA 1
ATOM 685 C C . PHE A 1 89 ? -6.740 -6.537 13.042 1.00 86.75 89 PHE A C 1
ATOM 687 O O . PHE A 1 89 ? -7.858 -6.506 13.549 1.00 86.75 89 PHE A O 1
ATOM 694 N N . LYS A 1 90 ? -6.244 -7.659 12.510 1.00 84.56 90 LYS A N 1
ATOM 695 C CA . LYS A 1 90 ? -7.061 -8.873 12.393 1.00 84.56 90 LYS A CA 1
ATOM 696 C C . LYS A 1 90 ? -7.772 -9.268 13.699 1.00 84.56 90 LYS A C 1
ATOM 698 O O . LYS A 1 90 ? -8.877 -9.802 13.648 1.00 84.56 90 LYS A O 1
ATOM 703 N N . ARG A 1 91 ? -7.160 -9.011 14.861 1.00 83.69 91 ARG A N 1
ATOM 704 C CA . ARG A 1 91 ? -7.756 -9.290 16.175 1.00 83.69 91 ARG A CA 1
ATOM 705 C C . ARG A 1 91 ? -8.717 -8.196 16.647 1.00 83.69 91 ARG A C 1
ATOM 707 O O . ARG A 1 91 ? -9.689 -8.516 17.322 1.00 83.69 91 ARG A O 1
ATOM 714 N N . TRP A 1 92 ? -8.432 -6.925 16.367 1.00 72.75 92 TRP A N 1
ATOM 715 C CA . TRP A 1 92 ? -9.149 -5.764 16.911 1.00 72.75 92 TRP A CA 1
ATOM 716 C C . TRP A 1 92 ? -9.980 -5.065 15.832 1.00 72.75 92 TRP A C 1
ATOM 718 O O . TRP A 1 92 ? -9.654 -3.989 15.344 1.00 72.75 92 TRP A O 1
ATOM 728 N N . SER A 1 93 ? -11.081 -5.708 15.459 1.00 64.75 93 SER A N 1
ATOM 729 C CA . SER A 1 93 ? -11.923 -5.338 14.322 1.00 64.75 93 SER A CA 1
ATOM 730 C C . SER A 1 93 ? -12.955 -4.239 14.661 1.00 64.75 93 SER A C 1
ATOM 732 O O . SER A 1 93 ? -14.139 -4.519 14.843 1.00 64.75 93 SER A O 1
ATOM 734 N N . LEU A 1 94 ? -12.521 -2.975 14.734 1.00 75.44 94 LEU A N 1
ATOM 735 C CA . LEU A 1 94 ? -13.403 -1.821 15.021 1.00 75.44 94 LEU A CA 1
ATOM 736 C C . LEU A 1 94 ? -13.564 -0.813 13.866 1.00 75.44 94 LEU A C 1
ATOM 738 O O . LEU A 1 94 ? -14.281 0.172 14.024 1.00 75.44 94 LEU A O 1
ATOM 742 N N . TRP A 1 95 ? -12.929 -1.032 12.715 1.00 77.38 95 TRP A N 1
ATOM 743 C CA . TRP A 1 95 ? -12.908 -0.071 11.604 1.00 77.38 95 TRP A CA 1
ATOM 744 C C . TRP A 1 95 ? -13.972 -0.352 10.522 1.00 77.38 95 TRP A C 1
ATOM 746 O O . TRP A 1 95 ? -14.529 -1.451 10.446 1.00 77.38 95 TRP A O 1
ATOM 756 N N . SER A 1 96 ? -14.235 0.646 9.667 1.00 82.12 96 SER A N 1
ATOM 757 C CA . SER A 1 96 ? -15.255 0.604 8.600 1.00 82.12 96 SER A CA 1
ATOM 758 C C . SER A 1 96 ? -14.712 0.554 7.163 1.00 82.12 96 SER A C 1
ATOM 760 O O . SER A 1 96 ? -15.500 0.352 6.248 1.00 82.12 96 SER A O 1
ATOM 762 N N . LYS A 1 97 ? -13.397 0.706 6.953 1.00 88.44 97 LYS A N 1
ATOM 763 C CA . LYS A 1 97 ? -12.740 0.673 5.629 1.00 88.44 97 LYS A CA 1
ATOM 764 C C . LYS A 1 97 ? -11.805 -0.522 5.502 1.00 88.44 97 LYS A C 1
ATOM 766 O O . LYS A 1 97 ? -11.142 -0.876 6.473 1.00 88.44 97 LYS A O 1
ATOM 771 N N . ASP A 1 98 ? -11.717 -1.130 4.331 1.00 92.25 98 ASP A N 1
ATOM 772 C CA . ASP A 1 98 ? -10.731 -2.183 4.098 1.00 92.25 98 ASP A CA 1
ATOM 773 C C . ASP A 1 98 ? -9.309 -1.616 4.246 1.00 92.25 98 ASP A C 1
ATOM 775 O O . ASP A 1 98 ? -9.046 -0.446 3.966 1.00 92.25 98 ASP A O 1
ATOM 779 N N . ILE A 1 99 ? -8.373 -2.445 4.703 1.00 92.62 99 ILE A N 1
ATOM 780 C CA . ILE A 1 99 ? -6.961 -2.073 4.817 1.00 92.62 99 ILE A CA 1
ATOM 781 C C . ILE A 1 99 ? -6.165 -2.957 3.867 1.00 92.62 99 ILE A C 1
ATOM 783 O O . ILE A 1 99 ? -6.145 -4.181 4.001 1.00 92.62 99 ILE A O 1
ATOM 787 N N . ILE A 1 100 ? -5.494 -2.332 2.911 1.00 95.94 100 ILE A N 1
ATOM 788 C CA . ILE A 1 100 ? -4.606 -2.994 1.965 1.00 95.94 100 ILE A CA 1
ATOM 789 C C . ILE A 1 100 ? -3.176 -2.832 2.469 1.00 95.94 100 ILE A C 1
ATOM 791 O O . ILE A 1 100 ? -2.734 -1.727 2.750 1.00 95.94 100 ILE A O 1
ATOM 795 N N . LEU A 1 101 ? -2.446 -3.930 2.589 1.00 96.31 101 LEU A N 1
ATOM 796 C CA . LEU A 1 101 ? -1.046 -3.968 2.996 1.00 96.31 101 LEU A CA 1
ATOM 797 C C . LEU A 1 101 ? -0.217 -4.237 1.743 1.00 96.31 101 LEU A C 1
ATOM 799 O O . LEU A 1 101 ? -0.208 -5.370 1.275 1.00 96.31 101 LEU A O 1
ATOM 803 N N . LEU A 1 102 ? 0.439 -3.228 1.180 1.00 97.06 102 LEU A N 1
ATOM 804 C CA . LEU A 1 102 ? 1.252 -3.345 -0.029 1.00 97.06 102 LEU A CA 1
ATOM 805 C C . LEU A 1 102 ? 2.734 -3.457 0.350 1.00 97.06 102 LEU A C 1
ATOM 807 O O . LEU A 1 102 ? 3.280 -2.584 1.023 1.00 97.06 102 LEU A O 1
ATOM 811 N N . LEU A 1 103 ? 3.389 -4.534 -0.082 1.00 96.62 103 LEU A N 1
ATOM 812 C CA . LEU A 1 103 ? 4.789 -4.847 0.217 1.00 96.62 103 LEU A CA 1
ATOM 813 C C . LEU A 1 103 ? 5.578 -5.002 -1.097 1.00 96.62 103 LEU A C 1
ATOM 815 O O . LEU A 1 103 ? 5.861 -6.131 -1.511 1.00 96.62 103 LEU A O 1
ATOM 819 N N . PRO A 1 104 ? 5.889 -3.893 -1.792 1.00 95.12 104 PRO A N 1
ATOM 820 C CA . PRO A 1 104 ? 6.614 -3.924 -3.054 1.00 95.12 104 PRO A CA 1
ATOM 821 C C . PRO A 1 104 ? 8.127 -4.106 -2.817 1.00 95.12 104 PRO A C 1
ATOM 823 O O . PRO A 1 104 ? 8.634 -3.788 -1.734 1.00 95.12 104 PRO A O 1
ATOM 826 N N . PRO A 1 105 ? 8.889 -4.598 -3.808 1.00 92.06 105 PRO A N 1
ATOM 827 C CA . PRO A 1 105 ? 10.337 -4.750 -3.664 1.00 92.06 105 PRO A CA 1
ATOM 828 C C . PRO A 1 105 ? 11.064 -3.393 -3.615 1.00 92.06 105 PRO A C 1
ATOM 830 O O . PRO A 1 105 ? 12.109 -3.280 -2.972 1.00 92.06 105 PRO A O 1
ATOM 833 N N . ASP A 1 106 ? 10.498 -2.362 -4.242 1.00 90.19 106 ASP A N 1
ATOM 834 C CA . ASP A 1 106 ? 10.996 -0.988 -4.271 1.00 90.19 106 ASP A CA 1
ATOM 835 C C . ASP A 1 106 ? 9.864 0.023 -4.029 1.00 90.19 106 ASP A C 1
ATOM 837 O O . ASP A 1 106 ? 8.687 -0.278 -4.228 1.00 90.19 106 ASP A O 1
ATOM 841 N N . SER A 1 107 ? 10.218 1.224 -3.569 1.00 85.38 107 SER A N 1
ATOM 842 C CA . SER A 1 107 ? 9.252 2.247 -3.151 1.00 85.38 107 SER A CA 1
ATOM 843 C C . SER A 1 107 ? 8.520 2.934 -4.305 1.00 85.38 107 SER A C 1
ATOM 845 O O . SER A 1 107 ? 7.455 3.509 -4.076 1.00 85.38 107 SER A O 1
ATOM 847 N N . THR A 1 108 ? 9.034 2.846 -5.536 1.00 87.50 108 THR A N 1
ATOM 848 C CA . THR A 1 108 ? 8.564 3.647 -6.675 1.00 87.50 108 THR A CA 1
ATOM 849 C C . THR A 1 108 ? 7.854 2.802 -7.731 1.00 87.50 108 THR A C 1
ATOM 851 O O . THR A 1 108 ? 6.633 2.866 -7.858 1.00 87.50 108 THR A O 1
ATOM 854 N N . THR A 1 109 ? 8.593 1.986 -8.479 1.00 90.19 109 THR A N 1
ATOM 855 C CA . THR A 1 109 ? 8.105 1.231 -9.639 1.00 90.19 109 THR A CA 1
ATOM 856 C C . THR A 1 109 ? 7.124 0.133 -9.251 1.00 90.19 109 THR A C 1
ATOM 858 O O . THR A 1 109 ? 6.078 0.010 -9.889 1.00 90.19 109 THR A O 1
ATOM 861 N N . G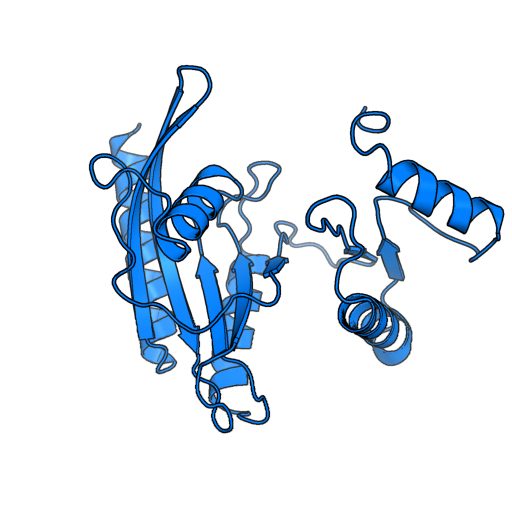LY A 1 110 ? 7.401 -0.615 -8.177 1.00 91.00 110 GLY A N 1
ATOM 862 C CA . GLY A 1 110 ? 6.476 -1.628 -7.668 1.00 91.00 110 GLY A CA 1
ATOM 863 C C . GLY A 1 110 ? 5.150 -1.019 -7.223 1.00 91.00 110 GLY A C 1
ATOM 864 O O . GLY A 1 110 ? 4.085 -1.484 -7.633 1.00 91.00 110 GLY A O 1
ATOM 865 N N . THR A 1 111 ? 5.203 0.076 -6.462 1.00 92.62 111 THR A N 1
ATOM 866 C CA . THR A 1 111 ? 4.007 0.809 -6.025 1.00 92.62 111 THR A CA 1
ATOM 867 C C . THR A 1 111 ? 3.205 1.339 -7.214 1.00 92.62 111 THR A C 1
ATOM 869 O O . THR A 1 111 ? 1.995 1.126 -7.267 1.00 92.62 111 THR A O 1
ATOM 872 N N . GLN A 1 112 ? 3.866 1.965 -8.194 1.00 91.81 112 GLN A N 1
ATOM 873 C CA . GLN A 1 112 ? 3.207 2.507 -9.384 1.00 91.81 112 GLN A CA 1
ATOM 874 C C . GLN A 1 112 ? 2.498 1.411 -10.187 1.00 91.81 112 GLN A C 1
ATOM 876 O O . GLN A 1 112 ? 1.311 1.532 -10.476 1.00 91.81 112 GLN A O 1
ATOM 881 N N . ALA A 1 113 ? 3.188 0.301 -10.474 1.00 93.12 113 ALA A N 1
ATOM 882 C CA . ALA A 1 113 ? 2.609 -0.811 -11.225 1.00 93.12 113 ALA A CA 1
ATOM 883 C C . ALA A 1 113 ? 1.386 -1.424 -10.520 1.00 93.12 113 ALA A C 1
ATOM 885 O O . ALA A 1 113 ? 0.439 -1.874 -11.173 1.00 93.12 113 ALA A O 1
ATOM 886 N N . TRP A 1 114 ? 1.385 -1.432 -9.185 1.00 95.62 114 TRP A N 1
ATOM 887 C CA . TRP A 1 114 ? 0.237 -1.882 -8.407 1.00 95.62 114 TRP A CA 1
ATOM 888 C C . TRP A 1 114 ? -0.940 -0.908 -8.505 1.00 95.62 114 TRP A C 1
ATOM 890 O O . TRP A 1 114 ? -2.065 -1.345 -8.739 1.00 95.62 114 TRP A O 1
ATOM 900 N N . VAL A 1 115 ? -0.688 0.399 -8.380 1.00 93.56 115 VAL A N 1
ATOM 901 C CA . VAL A 1 115 ? -1.719 1.446 -8.492 1.00 93.56 115 VAL A CA 1
ATOM 902 C C . VAL A 1 115 ? -2.342 1.459 -9.891 1.00 93.56 115 VAL A C 1
ATOM 904 O O . VAL A 1 115 ? -3.569 1.451 -10.009 1.00 93.56 115 VAL A O 1
ATOM 907 N N . ASP A 1 116 ? -1.527 1.388 -10.946 1.00 92.06 116 ASP A N 1
ATOM 908 C CA . ASP A 1 116 ? -2.008 1.341 -12.332 1.00 92.06 116 ASP A CA 1
ATOM 909 C C . ASP A 1 116 ? -2.923 0.128 -12.554 1.00 92.06 116 ASP A C 1
ATOM 911 O O . ASP A 1 116 ? -3.995 0.234 -13.157 1.00 92.06 116 ASP A O 1
ATOM 915 N N . ALA A 1 117 ? -2.548 -1.034 -12.011 1.00 93.75 117 ALA A N 1
ATOM 916 C CA . ALA A 1 117 ? -3.377 -2.231 -12.096 1.00 93.75 117 ALA A CA 1
ATOM 917 C C . ALA A 1 117 ? -4.632 -2.174 -11.219 1.00 93.75 117 ALA A C 1
ATOM 919 O O . ALA A 1 117 ? -5.672 -2.725 -11.591 1.00 93.75 117 ALA A O 1
ATOM 920 N N . TYR A 1 118 ? -4.573 -1.478 -10.084 1.00 94.56 118 TYR A N 1
ATOM 921 C CA . TYR A 1 118 ? -5.733 -1.250 -9.229 1.00 94.56 118 TYR A CA 1
ATOM 922 C C . TYR A 1 118 ? -6.833 -0.498 -9.977 1.00 94.56 118 TYR A C 1
ATOM 924 O O . TYR A 1 118 ? -7.992 -0.917 -9.949 1.00 94.56 118 TYR A O 1
ATOM 932 N N . HIS A 1 119 ? -6.448 0.542 -10.717 1.00 93.56 119 HIS A N 1
ATOM 933 C CA . HIS A 1 119 ? -7.347 1.384 -11.505 1.00 93.56 119 HIS A CA 1
ATOM 934 C C . HIS A 1 119 ? -7.609 0.876 -12.932 1.00 93.56 119 HIS A C 1
ATOM 936 O O . HIS A 1 119 ? -8.208 1.598 -13.724 1.00 93.56 119 HIS A O 1
ATOM 942 N N . ASP A 1 120 ? -7.177 -0.346 -13.270 1.00 90.56 120 ASP A N 1
ATOM 943 C CA . ASP A 1 120 ? -7.297 -0.923 -14.620 1.00 90.56 120 ASP A CA 1
ATOM 944 C C . ASP A 1 120 ? -6.684 -0.038 -15.729 1.00 90.56 120 ASP A C 1
ATOM 946 O O . ASP A 1 120 ? -7.055 -0.127 -16.896 1.00 90.56 120 ASP A O 1
ATOM 950 N N . ALA A 1 121 ? -5.693 0.782 -15.370 1.00 89.25 121 ALA A N 1
ATOM 951 C CA . ALA A 1 121 ? -4.997 1.732 -16.236 1.00 89.25 121 ALA A CA 1
ATOM 952 C C . ALA A 1 121 ? -3.623 1.208 -16.708 1.00 89.25 121 ALA A C 1
ATOM 954 O O . ALA A 1 121 ? -2.719 1.987 -17.000 1.00 89.25 121 ALA A O 1
ATOM 955 N N . HIS A 1 122 ? -3.450 -0.114 -16.765 1.00 87.06 122 HIS A N 1
ATOM 956 C CA . HIS A 1 122 ? -2.169 -0.774 -17.021 1.00 87.06 122 HIS A CA 1
ATOM 957 C C . HIS A 1 122 ? -2.137 -1.486 -18.380 1.00 87.06 122 HIS A C 1
ATOM 959 O O . HIS A 1 122 ? -3.158 -1.956 -18.884 1.00 87.06 122 HIS A O 1
ATOM 965 N N . ASP A 1 123 ? -0.943 -1.617 -18.965 1.00 89.31 123 ASP A N 1
ATOM 966 C CA . ASP A 1 123 ? -0.739 -2.486 -20.126 1.00 89.31 123 ASP A CA 1
ATOM 967 C C . ASP A 1 123 ? -0.592 -3.942 -19.666 1.00 89.31 123 ASP A C 1
ATOM 969 O O . ASP A 1 123 ? 0.447 -4.333 -19.127 1.00 89.31 123 ASP A O 1
ATOM 973 N N . PHE A 1 124 ? -1.620 -4.752 -19.932 1.00 87.19 124 PHE A N 1
ATOM 974 C CA . PHE A 1 124 ? -1.679 -6.182 -19.602 1.00 87.19 124 PHE A CA 1
ATOM 975 C C . PHE A 1 124 ? -0.507 -7.009 -20.154 1.00 87.19 124 PHE A C 1
ATOM 977 O O . PHE A 1 124 ? -0.285 -8.134 -19.706 1.00 87.19 124 PHE A O 1
ATOM 984 N N . LYS A 1 125 ? 0.238 -6.494 -21.142 1.00 88.00 125 LYS A N 1
ATOM 985 C CA . LYS A 1 125 ? 1.441 -7.161 -21.662 1.00 88.00 125 LYS A CA 1
ATOM 986 C C . LYS A 1 125 ? 2.624 -7.090 -20.703 1.00 88.00 125 LYS A C 1
ATOM 988 O O . LYS A 1 125 ? 3.466 -7.983 -20.721 1.00 88.00 125 LYS A O 1
ATOM 993 N N . HIS A 1 126 ? 2.703 -6.027 -19.911 1.00 90.50 126 HIS A N 1
ATOM 994 C CA . HIS A 1 126 ? 3.875 -5.699 -19.104 1.00 90.50 126 HIS A CA 1
ATOM 995 C C . HIS A 1 126 ? 3.575 -5.729 -17.603 1.00 90.50 126 HIS A C 1
ATOM 997 O O . HIS A 1 126 ? 4.444 -6.068 -16.803 1.00 90.50 126 HIS A O 1
ATOM 1003 N N . ILE A 1 127 ? 2.341 -5.421 -17.210 1.00 92.69 127 ILE A N 1
ATOM 1004 C CA . ILE A 1 127 ? 1.885 -5.394 -15.822 1.00 92.69 127 ILE A CA 1
ATOM 1005 C C . ILE A 1 127 ? 0.760 -6.420 -15.687 1.00 92.69 127 ILE A C 1
ATOM 1007 O O . ILE A 1 127 ? -0.176 -6.432 -16.483 1.00 92.69 127 ILE A O 1
ATOM 1011 N N . ALA A 1 128 ? 0.850 -7.312 -14.703 1.00 94.25 128 ALA A N 1
ATOM 1012 C CA . ALA A 1 128 ? -0.211 -8.277 -14.452 1.00 94.25 128 ALA A CA 1
ATOM 1013 C C . ALA A 1 128 ? -1.417 -7.601 -13.768 1.00 94.25 128 ALA A C 1
ATOM 1015 O O . ALA A 1 128 ? -1.224 -6.712 -12.925 1.00 94.25 128 ALA A O 1
ATOM 1016 N N . PRO A 1 129 ? -2.653 -8.049 -14.058 1.00 94.56 129 PRO A N 1
ATOM 1017 C CA . PRO A 1 129 ? -3.828 -7.599 -13.327 1.00 94.56 129 PRO A CA 1
ATOM 1018 C C . PRO A 1 129 ? -3.781 -8.077 -11.873 1.00 94.56 129 PRO A C 1
ATOM 1020 O O . PRO A 1 129 ? -3.149 -9.083 -11.542 1.00 94.56 129 PRO A O 1
ATOM 1023 N N . LEU A 1 130 ? -4.493 -7.369 -10.997 1.00 95.50 130 LEU A N 1
ATOM 1024 C CA . LEU A 1 130 ? -4.571 -7.730 -9.585 1.00 95.50 130 LEU A CA 1
ATOM 1025 C C . LEU A 1 130 ? -5.567 -8.884 -9.370 1.00 95.50 130 LEU A C 1
ATOM 1027 O O . LEU A 1 130 ? -6.747 -8.722 -9.689 1.00 95.50 130 LEU A O 1
ATOM 1031 N N . PRO A 1 131 ? -5.151 -10.024 -8.782 1.00 94.19 131 PRO A N 1
ATOM 1032 C CA . PRO A 1 131 ? -6.059 -11.142 -8.504 1.00 94.19 131 PRO A CA 1
ATOM 1033 C C . PRO A 1 131 ? -7.093 -10.810 -7.420 1.00 94.19 131 PRO A C 1
ATOM 1035 O O . PRO A 1 131 ? -8.146 -11.438 -7.343 1.00 94.19 131 PRO A O 1
ATOM 1038 N N . LEU A 1 132 ? -6.785 -9.830 -6.569 1.00 94.00 132 LEU A N 1
ATOM 1039 C CA . LEU A 1 132 ? -7.645 -9.340 -5.499 1.00 94.00 132 LEU A CA 1
ATOM 1040 C C . LEU A 1 132 ? -7.745 -7.815 -5.576 1.00 94.00 132 LEU A C 1
ATOM 1042 O O . LEU A 1 132 ? -6.720 -7.136 -5.640 1.00 94.00 132 LEU A O 1
ATOM 1046 N N . LYS A 1 133 ? -8.961 -7.279 -5.486 1.00 92.62 133 LYS A N 1
ATOM 1047 C CA . LYS A 1 133 ? -9.225 -5.842 -5.339 1.00 92.62 133 LYS A CA 1
ATOM 1048 C C . LYS A 1 133 ? -10.135 -5.592 -4.136 1.00 92.62 133 LYS A C 1
ATOM 1050 O O . LYS A 1 133 ? -10.772 -6.518 -3.633 1.00 92.62 133 LYS A O 1
ATOM 1055 N N . SER A 1 134 ? -10.162 -4.349 -3.676 1.00 92.88 134 SER A N 1
ATOM 1056 C CA . SER A 1 134 ? -11.070 -3.862 -2.637 1.00 92.88 134 SER A CA 1
ATOM 1057 C C . SER A 1 134 ? -11.780 -2.600 -3.159 1.00 92.88 134 SER A C 1
ATOM 1059 O O . SER A 1 134 ? -11.812 -2.363 -4.368 1.00 92.88 134 SER A O 1
ATOM 1061 N N . GLY A 1 135 ? -12.382 -1.820 -2.270 1.00 90.50 135 GLY A N 1
ATOM 1062 C CA . GLY A 1 135 ? -13.111 -0.601 -2.577 1.00 90.50 135 GLY A CA 1
ATOM 1063 C C . GLY A 1 135 ? -12.251 0.554 -3.095 1.00 90.50 135 GLY A C 1
ATOM 1064 O O . GLY A 1 135 ? -11.051 0.432 -3.334 1.00 90.50 135 GLY A O 1
ATOM 1065 N N . ALA A 1 136 ? -12.865 1.719 -3.261 1.00 91.31 136 ALA A N 1
ATOM 1066 C CA . ALA A 1 136 ? -12.177 2.930 -3.682 1.00 91.31 136 ALA A CA 1
ATOM 1067 C C . ALA A 1 136 ? -11.067 3.310 -2.688 1.00 91.31 136 ALA A C 1
ATOM 1069 O O . ALA A 1 136 ? -11.298 3.366 -1.477 1.00 91.31 136 ALA A O 1
ATOM 1070 N N . LEU A 1 137 ? -9.869 3.592 -3.206 1.00 92.12 137 LEU A N 1
ATOM 1071 C CA . LEU A 1 137 ? -8.734 4.020 -2.392 1.00 92.12 137 LEU A CA 1
ATOM 1072 C C . LEU A 1 137 ? -8.992 5.430 -1.851 1.00 92.12 137 LEU A C 1
ATOM 1074 O O . LEU A 1 137 ? -9.152 6.372 -2.620 1.00 92.12 137 LEU A O 1
ATOM 1078 N N . GLN A 1 138 ? -9.021 5.564 -0.529 1.00 88.62 138 GLN A N 1
ATOM 1079 C CA . GLN A 1 138 ? -9.247 6.833 0.173 1.00 88.62 138 GLN A CA 1
ATOM 1080 C C . GLN A 1 138 ? -7.941 7.518 0.583 1.00 88.62 138 GLN A C 1
ATOM 1082 O O . GLN A 1 138 ? -7.920 8.705 0.895 1.00 88.62 138 GLN A O 1
ATOM 1087 N N . GLY A 1 139 ? -6.843 6.766 0.618 1.00 86.94 139 GLY A N 1
ATOM 1088 C CA . GLY A 1 139 ? -5.530 7.272 0.980 1.00 86.94 139 GLY A CA 1
ATOM 1089 C C . GLY A 1 139 ? -4.507 6.153 1.103 1.00 86.94 139 GLY A C 1
ATOM 1090 O O . GLY A 1 139 ? -4.859 4.973 1.206 1.00 86.94 139 GLY A O 1
ATOM 1091 N N . ALA A 1 140 ? -3.236 6.540 1.109 1.00 88.50 140 ALA A N 1
ATOM 1092 C CA . ALA A 1 140 ? -2.113 5.641 1.301 1.00 88.50 140 ALA A CA 1
ATOM 1093 C C . ALA A 1 140 ? -1.143 6.218 2.338 1.00 88.50 140 ALA A C 1
ATOM 1095 O O . ALA A 1 140 ? -0.927 7.426 2.392 1.00 88.50 140 ALA A O 1
ATOM 1096 N N . ILE A 1 141 ? -0.560 5.347 3.155 1.00 89.38 141 ILE A N 1
ATOM 1097 C CA . ILE A 1 141 ? 0.484 5.677 4.122 1.00 89.38 141 ILE A CA 1
ATOM 1098 C C . ILE A 1 141 ? 1.687 4.807 3.783 1.00 89.38 141 ILE A C 1
ATOM 1100 O O . ILE A 1 141 ? 1.630 3.585 3.933 1.00 89.38 141 ILE A O 1
ATOM 1104 N N . ALA A 1 142 ? 2.766 5.430 3.320 1.00 91.19 142 ALA A N 1
ATOM 1105 C CA . ALA A 1 142 ? 4.030 4.753 3.080 1.00 91.19 142 ALA A CA 1
ATOM 1106 C C . ALA A 1 142 ? 4.904 4.815 4.336 1.00 91.19 142 ALA A C 1
ATOM 1108 O O . ALA A 1 142 ? 5.178 5.887 4.867 1.00 91.19 142 ALA A O 1
ATOM 1109 N N . ILE A 1 143 ? 5.320 3.650 4.822 1.00 90.38 143 ILE A N 1
ATOM 1110 C CA . ILE A 1 143 ? 6.171 3.489 5.997 1.00 90.38 143 ILE A CA 1
ATOM 1111 C C . ILE A 1 143 ? 7.584 3.203 5.507 1.00 90.38 143 ILE A C 1
ATOM 1113 O O . ILE A 1 143 ? 7.900 2.082 5.096 1.00 90.38 143 ILE A O 1
ATOM 1117 N N . ASP A 1 144 ? 8.436 4.218 5.594 1.00 88.81 144 ASP A N 1
ATOM 1118 C CA . ASP A 1 144 ? 9.858 4.098 5.311 1.00 88.81 144 ASP A CA 1
ATOM 1119 C C . ASP A 1 144 ? 10.665 4.209 6.610 1.00 88.81 144 ASP A C 1
ATOM 1121 O O . ASP A 1 144 ? 10.866 5.292 7.156 1.00 88.81 144 ASP A O 1
ATOM 1125 N N . TYR A 1 145 ? 11.063 3.061 7.163 1.00 87.56 145 TYR A N 1
ATOM 1126 C CA . TYR A 1 145 ? 11.791 2.974 8.427 1.00 87.56 145 TYR A CA 1
ATOM 1127 C C . TYR A 1 145 ? 12.969 1.984 8.321 1.00 87.56 145 TYR A C 1
ATOM 1129 O O . TYR A 1 145 ? 12.918 0.877 8.865 1.00 87.56 145 TYR A O 1
ATOM 1137 N N . PRO A 1 146 ? 14.052 2.352 7.610 1.00 85.06 146 PRO A N 1
ATOM 1138 C CA . PRO A 1 146 ? 15.217 1.483 7.430 1.00 85.06 146 PRO A CA 1
ATOM 1139 C C . PRO A 1 146 ? 16.191 1.490 8.618 1.00 85.06 146 PRO A C 1
ATOM 1141 O O . PRO A 1 146 ? 17.019 0.591 8.738 1.00 85.06 146 PRO A O 1
ATOM 1144 N N . HIS A 1 147 ? 16.094 2.471 9.519 1.00 79.94 147 HIS A N 1
ATOM 1145 C CA . HIS A 1 147 ? 17.059 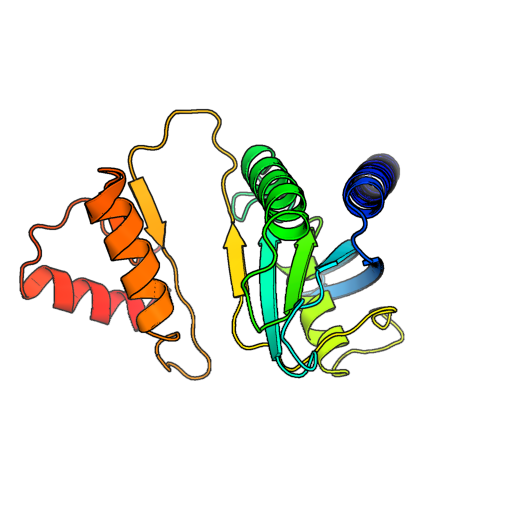2.670 10.600 1.00 79.94 147 HIS A CA 1
ATOM 1146 C C . HIS A 1 147 ? 16.762 1.795 11.828 1.00 79.94 147 HIS A C 1
ATOM 1148 O O . HIS A 1 147 ? 15.626 1.709 12.285 1.00 79.94 147 HIS A O 1
ATOM 1154 N N . GLU A 1 148 ? 17.802 1.189 12.409 1.00 69.75 148 GLU A N 1
ATOM 1155 C CA . GLU A 1 148 ? 17.713 0.358 13.628 1.00 69.75 148 GLU A CA 1
ATOM 1156 C C . GLU A 1 148 ? 17.864 1.161 14.932 1.00 69.75 148 GLU A C 1
ATOM 1158 O O . GLU A 1 148 ? 17.658 0.638 16.028 1.00 69.75 148 GLU A O 1
ATOM 1163 N N . GLN A 1 149 ? 18.223 2.442 14.832 1.00 69.25 149 GLN A N 1
ATOM 1164 C CA . GLN A 1 149 ? 18.385 3.316 15.990 1.00 69.25 149 GLN A CA 1
ATOM 1165 C C . GLN A 1 149 ? 17.038 3.849 16.492 1.00 69.25 149 GLN A C 1
ATOM 1167 O O . GLN A 1 149 ? 16.041 3.908 15.765 1.00 69.25 149 GLN A O 1
ATOM 1172 N N . ARG A 1 150 ? 17.018 4.251 17.768 1.00 60.53 150 ARG A N 1
ATOM 1173 C CA . ARG A 1 150 ? 15.856 4.878 18.402 1.00 60.53 150 ARG A CA 1
ATOM 1174 C C . ARG A 1 150 ? 15.584 6.211 17.702 1.00 60.53 150 ARG A C 1
ATOM 1176 O O . ARG A 1 150 ? 16.394 7.132 17.793 1.00 60.53 150 ARG A O 1
ATOM 1183 N N . TYR A 1 151 ? 14.464 6.297 16.997 1.00 60.62 151 TYR A N 1
ATOM 1184 C CA . TYR A 1 151 ? 14.037 7.545 16.379 1.00 60.62 151 TYR A CA 1
ATOM 1185 C C . TYR A 1 151 ? 13.490 8.482 17.461 1.00 60.62 151 TYR A C 1
ATOM 1187 O O . TYR A 1 151 ? 12.823 8.039 18.397 1.00 60.62 151 TYR A O 1
ATOM 1195 N N . HIS A 1 152 ? 13.830 9.763 17.354 1.00 52.97 152 HIS A N 1
ATOM 1196 C CA . HIS A 1 152 ? 13.310 10.827 18.221 1.00 52.97 152 HIS A CA 1
ATOM 1197 C C . HIS A 1 152 ? 12.247 11.669 17.504 1.00 52.97 152 HIS A C 1
ATOM 1199 O O . HIS A 1 152 ? 11.539 12.436 18.150 1.00 52.97 152 HIS A O 1
ATOM 1205 N N . GLU A 1 153 ? 12.110 11.474 16.189 1.00 52.97 153 GLU A N 1
ATOM 1206 C CA . GLU A 1 153 ? 11.311 12.314 15.311 1.00 52.97 153 GLU A CA 1
ATOM 1207 C C . GLU A 1 153 ? 10.529 11.456 14.303 1.00 52.97 153 GLU A C 1
ATOM 1209 O O . GLU A 1 153 ? 11.077 10.505 13.737 1.00 52.97 153 GLU A O 1
ATOM 1214 N N . LEU A 1 154 ? 9.248 11.769 14.092 1.00 64.25 154 LEU A N 1
ATOM 1215 C CA . LEU A 1 154 ? 8.416 11.206 13.029 1.00 64.25 154 LEU A CA 1
ATOM 1216 C C . LEU A 1 154 ? 8.273 12.240 11.915 1.00 64.25 154 LEU A C 1
ATOM 1218 O O . LEU A 1 154 ? 7.631 13.276 12.094 1.00 64.25 154 LEU A O 1
ATOM 1222 N N . HIS A 1 155 ? 8.833 11.916 10.756 1.00 61.12 155 HIS A N 1
ATOM 1223 C CA . HIS A 1 155 ? 8.769 12.762 9.577 1.00 61.12 155 HIS A CA 1
ATOM 1224 C C . HIS A 1 155 ? 7.573 12.385 8.702 1.00 61.12 155 HIS A C 1
ATOM 1226 O O . HIS A 1 155 ? 7.466 11.250 8.237 1.00 61.12 155 HIS A O 1
ATOM 1232 N N . ILE A 1 156 ? 6.652 13.325 8.499 1.00 65.88 156 ILE A N 1
ATOM 1233 C CA . ILE A 1 156 ? 5.444 13.121 7.699 1.00 65.88 156 ILE A CA 1
ATOM 1234 C C . ILE A 1 156 ? 5.581 13.920 6.406 1.00 65.88 156 ILE A C 1
ATOM 1236 O O . ILE A 1 156 ? 5.556 15.156 6.399 1.00 65.88 156 ILE A O 1
ATOM 1240 N N . ILE A 1 157 ? 5.696 13.194 5.299 1.00 62.38 157 ILE A N 1
ATOM 1241 C CA . ILE A 1 157 ? 5.563 13.738 3.950 1.00 62.38 157 ILE A CA 1
ATOM 1242 C C . ILE A 1 157 ? 4.150 13.424 3.490 1.00 62.38 157 ILE A C 1
ATOM 1244 O O . ILE A 1 157 ? 3.697 12.284 3.585 1.00 62.38 157 ILE A O 1
ATOM 1248 N N . TYR A 1 158 ? 3.453 14.439 3.000 1.00 61.75 158 TYR A N 1
ATOM 1249 C CA . TYR A 1 158 ? 2.173 14.252 2.350 1.00 61.75 158 TYR A CA 1
ATOM 1250 C C . TYR A 1 158 ? 2.253 14.730 0.911 1.00 61.75 158 TYR A C 1
ATOM 1252 O O . TYR A 1 158 ? 2.904 15.731 0.617 1.00 61.75 158 TYR A O 1
ATOM 1260 N N . ASP A 1 159 ? 1.548 14.017 0.047 1.00 57.31 159 ASP A N 1
ATOM 1261 C CA . ASP A 1 159 ? 1.265 14.428 -1.316 1.00 57.31 159 ASP A CA 1
ATOM 1262 C C . ASP A 1 159 ? -0.236 14.240 -1.549 1.00 57.31 159 ASP A C 1
ATOM 1264 O O . ASP A 1 159 ? -0.854 13.329 -0.988 1.00 57.31 159 ASP A O 1
ATOM 1268 N N . GLY A 1 160 ? -0.840 15.138 -2.313 1.00 53.12 160 GLY A N 1
ATOM 1269 C CA . GLY A 1 160 ? -2.268 15.120 -2.574 1.00 53.12 160 GLY A CA 1
ATOM 1270 C C . GLY A 1 160 ? -2.563 15.473 -4.019 1.00 53.12 160 GLY A C 1
ATOM 1271 O O . GLY A 1 160 ? -1.898 16.299 -4.647 1.00 53.12 160 GLY A O 1
ATOM 1272 N N . THR A 1 161 ? -3.572 14.811 -4.578 1.00 52.50 161 THR A N 1
ATOM 1273 C CA . THR A 1 161 ? -3.901 14.933 -5.999 1.00 52.50 161 THR A CA 1
ATOM 1274 C C . THR A 1 161 ? -4.206 16.387 -6.357 1.00 52.50 161 THR A C 1
ATOM 1276 O O . THR A 1 161 ? -5.063 17.011 -5.731 1.00 52.50 161 THR A O 1
ATOM 1279 N N . ASN A 1 162 ? -3.538 16.919 -7.383 1.00 51.41 162 ASN A N 1
ATOM 1280 C CA . ASN A 1 162 ? -3.732 18.286 -7.886 1.00 51.41 162 ASN A CA 1
ATOM 1281 C C . ASN A 1 162 ? -3.503 19.400 -6.840 1.00 51.41 162 ASN A C 1
ATOM 1283 O O . ASN A 1 162 ? -4.171 20.433 -6.893 1.00 51.41 162 ASN A O 1
ATOM 1287 N N . GLY A 1 163 ? -2.598 19.202 -5.874 1.00 49.44 163 GLY A N 1
ATOM 1288 C CA . GLY A 1 163 ? -2.314 20.204 -4.839 1.00 49.44 163 GLY A CA 1
ATOM 1289 C C . GLY A 1 163 ? -3.407 20.327 -3.772 1.00 49.44 163 GLY A C 1
ATOM 1290 O O . GLY A 1 163 ? -3.412 21.287 -3.002 1.00 49.44 163 GLY A O 1
ATOM 1291 N N . GLN A 1 164 ? -4.342 19.372 -3.713 1.00 45.81 164 GLN A N 1
ATOM 1292 C CA . GLN A 1 164 ? -5.249 19.249 -2.576 1.00 45.81 164 GLN A CA 1
ATOM 1293 C C . GLN A 1 164 ? -4.471 18.757 -1.358 1.00 45.81 164 GLN A C 1
ATOM 1295 O O . GLN A 1 164 ? -3.623 17.877 -1.469 1.00 45.81 164 GLN A O 1
ATOM 1300 N N . LEU A 1 165 ? -4.764 19.313 -0.183 1.00 51.25 165 LEU A N 1
ATOM 1301 C CA . LEU A 1 165 ? -4.218 18.779 1.060 1.00 51.25 165 LEU A CA 1
ATOM 1302 C C . LEU A 1 165 ? -4.782 17.363 1.282 1.00 51.25 165 LEU A C 1
ATOM 1304 O O . LEU A 1 165 ? -5.964 17.136 0.997 1.00 51.25 165 LEU A O 1
ATOM 1308 N N . PRO A 1 166 ? -3.979 16.409 1.794 1.00 57.44 166 PRO A N 1
ATOM 1309 C CA . PRO A 1 166 ? -4.497 15.118 2.243 1.00 57.44 166 PRO A CA 1
ATOM 1310 C C . PRO A 1 166 ? -5.603 15.353 3.273 1.00 57.44 166 PRO A C 1
ATOM 1312 O O . PRO A 1 166 ? -5.688 16.441 3.848 1.00 57.44 166 PRO A O 1
ATOM 1315 N N . ASN A 1 167 ? -6.418 14.333 3.557 1.00 61.50 167 ASN A N 1
ATOM 1316 C CA . ASN A 1 167 ? -7.423 14.447 4.610 1.00 61.50 167 ASN A CA 1
ATOM 1317 C C . ASN A 1 167 ? -6.760 14.954 5.909 1.00 61.50 167 ASN A C 1
ATOM 1319 O O . ASN A 1 167 ? -5.990 14.230 6.547 1.00 61.50 167 ASN A O 1
ATOM 1323 N N . LEU A 1 168 ? -7.032 16.218 6.255 1.00 57.28 168 LEU A N 1
ATOM 1324 C CA . LEU A 1 168 ? -6.346 16.952 7.317 1.00 57.28 168 LEU A CA 1
ATOM 1325 C C . LEU A 1 168 ? -6.546 16.250 8.663 1.00 57.28 168 LEU A C 1
ATOM 1327 O O . LEU A 1 168 ? -5.658 16.280 9.505 1.00 57.28 168 LEU A O 1
ATOM 1331 N N . ASP A 1 169 ? -7.661 15.536 8.831 1.00 61.44 169 ASP A N 1
ATOM 1332 C CA . ASP A 1 169 ? -7.958 14.756 10.030 1.00 61.44 169 ASP A CA 1
ATOM 1333 C C . ASP A 1 169 ? -6.974 13.598 10.236 1.00 61.44 169 ASP A C 1
ATOM 1335 O O . ASP A 1 169 ? -6.636 13.284 11.377 1.00 61.44 169 ASP A O 1
ATOM 1339 N N . LEU A 1 170 ? -6.462 12.986 9.160 1.00 63.81 170 LEU A N 1
ATOM 1340 C CA . LEU A 1 170 ? -5.447 11.933 9.250 1.00 63.81 170 LEU A CA 1
ATOM 1341 C C . LEU A 1 170 ? -4.120 12.512 9.746 1.00 63.81 170 LEU A C 1
ATOM 1343 O O . LEU A 1 170 ? -3.544 11.999 10.703 1.00 63.81 170 LEU A O 1
ATOM 1347 N N . ILE A 1 171 ? -3.671 13.609 9.132 1.00 64.88 171 ILE A N 1
ATOM 1348 C CA . ILE A 1 171 ? -2.425 14.288 9.509 1.00 64.88 171 ILE A CA 1
ATOM 1349 C C . ILE A 1 171 ? -2.526 14.822 10.940 1.00 64.88 171 ILE A C 1
ATOM 1351 O O . ILE A 1 171 ? -1.657 14.543 11.764 1.00 64.88 171 ILE A O 1
ATOM 1355 N N . ASN A 1 172 ? -3.627 15.498 11.268 1.00 61.16 172 ASN A N 1
ATOM 1356 C CA . ASN A 1 172 ? -3.891 16.010 12.608 1.00 61.16 172 ASN A CA 1
ATOM 1357 C C . ASN A 1 172 ? -3.946 14.887 13.645 1.00 61.16 172 ASN A C 1
ATOM 1359 O O . ASN A 1 172 ? -3.436 15.060 14.747 1.00 61.16 172 ASN A O 1
ATOM 1363 N N . SER A 1 173 ? -4.529 13.730 13.319 1.00 61.50 173 SER A N 1
ATOM 1364 C CA . SER A 1 173 ? -4.548 12.585 14.236 1.00 61.50 173 SER A CA 1
ATOM 1365 C C . SER A 1 173 ? -3.144 12.044 14.488 1.00 61.50 173 SER A C 1
ATOM 1367 O O . SER A 1 173 ? -2.799 11.791 15.639 1.00 61.50 173 SER A O 1
ATOM 1369 N N . ILE A 1 174 ? -2.315 11.904 13.448 1.00 64.75 174 ILE A N 1
ATOM 1370 C CA . ILE A 1 174 ? -0.931 11.436 13.606 1.00 64.75 174 ILE A CA 1
ATOM 1371 C C . ILE A 1 174 ? -0.139 12.417 14.478 1.00 64.75 174 ILE A C 1
ATOM 1373 O O . ILE A 1 174 ? 0.481 11.991 15.451 1.00 64.75 174 ILE A O 1
ATOM 1377 N N . VAL A 1 175 ? -0.212 13.717 14.178 1.00 60.03 175 VAL A N 1
ATOM 1378 C CA . VAL A 1 175 ? 0.475 14.777 14.934 1.00 60.03 175 VAL A CA 1
ATOM 1379 C C . VAL A 1 175 ? 0.004 14.813 16.393 1.00 60.03 175 VAL A C 1
ATOM 1381 O O . VAL A 1 175 ? 0.826 14.810 17.308 1.00 60.03 175 VAL A O 1
ATOM 1384 N N . ASN A 1 176 ? -1.309 14.759 16.636 1.00 60.03 176 ASN A N 1
ATOM 1385 C CA . ASN A 1 176 ? -1.867 14.780 17.991 1.00 60.03 176 ASN A CA 1
ATOM 1386 C C . ASN A 1 176 ? -1.508 13.529 18.806 1.00 60.03 176 ASN A C 1
ATOM 1388 O O . ASN A 1 176 ? -1.251 13.637 20.004 1.00 60.03 176 ASN A O 1
ATOM 1392 N N . ILE A 1 177 ? -1.481 12.340 18.196 1.00 59.94 177 ILE A N 1
ATOM 1393 C CA . ILE A 1 177 ? -1.141 11.094 18.900 1.00 59.94 177 ILE A CA 1
ATOM 1394 C C . ILE A 1 177 ? 0.365 11.033 19.185 1.00 59.94 177 ILE A C 1
ATOM 1396 O O . ILE A 1 177 ? 0.765 10.753 20.317 1.00 59.94 177 ILE A O 1
ATOM 1400 N N . ALA A 1 178 ? 1.202 11.323 18.188 1.00 60.03 178 ALA A N 1
ATOM 1401 C CA . ALA A 1 178 ? 2.653 11.250 18.328 1.00 60.03 178 ALA A CA 1
ATOM 1402 C C . ALA A 1 178 ? 3.195 12.332 19.279 1.00 60.03 178 ALA A C 1
ATOM 1404 O O . ALA A 1 178 ? 3.914 12.000 20.226 1.00 60.03 178 ALA A O 1
ATOM 1405 N N . GLY A 1 179 ? 2.777 13.590 19.101 1.00 55.09 179 GLY A N 1
ATOM 1406 C CA . GLY A 1 179 ? 3.190 14.697 19.963 1.00 55.09 179 GLY A CA 1
ATOM 1407 C C . GLY A 1 179 ? 2.508 14.681 21.333 1.00 55.09 179 GLY A C 1
ATOM 1408 O O . GLY A 1 179 ? 3.160 14.874 22.356 1.00 55.09 179 GLY A O 1
ATOM 1409 N N . GLY A 1 180 ? 1.201 14.410 21.379 1.00 54.06 180 GLY A N 1
ATOM 1410 C CA . GLY A 1 180 ? 0.412 14.513 22.609 1.00 54.06 180 GLY A CA 1
ATOM 1411 C C . GLY A 1 180 ? 0.496 13.298 23.536 1.00 54.06 180 GLY A C 1
ATOM 1412 O O . GLY A 1 180 ? 0.539 13.470 24.752 1.00 54.06 180 GLY A O 1
ATOM 1413 N N . GLN A 1 181 ? 0.505 12.071 22.999 1.00 50.31 181 GLN A N 1
ATOM 1414 C CA . GLN A 1 181 ? 0.439 10.845 23.815 1.00 50.31 181 GLN A CA 1
ATOM 1415 C C . GLN A 1 181 ? 1.769 10.096 23.918 1.00 50.31 181 GLN A C 1
ATOM 1417 O O . GLN A 1 181 ? 1.982 9.383 24.898 1.00 50.31 181 GLN A O 1
ATOM 1422 N N . MET A 1 182 ? 2.656 10.236 22.929 1.00 46.88 182 MET A N 1
ATOM 1423 C CA . MET A 1 182 ? 3.919 9.489 22.883 1.00 46.88 182 MET A CA 1
ATOM 1424 C C . MET A 1 182 ? 5.163 10.346 23.150 1.00 46.88 182 MET A C 1
ATOM 1426 O O . MET A 1 182 ? 6.229 9.777 23.379 1.00 46.88 182 MET A O 1
ATOM 1430 N N . GLY A 1 183 ? 5.038 11.680 23.167 1.00 50.25 183 GLY A N 1
ATOM 1431 C CA . GLY A 1 183 ? 6.163 12.599 23.378 1.00 50.25 183 GLY A CA 1
ATOM 1432 C C . GLY A 1 183 ? 7.229 12.515 22.280 1.00 50.25 183 GLY A C 1
ATOM 1433 O O . GLY A 1 183 ? 8.399 12.773 22.548 1.00 50.25 183 GLY A O 1
ATOM 1434 N N . ILE A 1 184 ? 6.836 12.092 21.075 1.00 57.88 184 ILE A N 1
ATOM 1435 C CA . ILE A 1 184 ? 7.706 11.975 19.901 1.00 57.88 184 ILE A CA 1
ATOM 1436 C C . ILE A 1 184 ? 7.574 13.276 19.112 1.00 57.88 184 ILE A C 1
ATOM 1438 O O . ILE A 1 184 ? 6.454 13.683 18.793 1.00 57.88 184 ILE A O 1
ATOM 1442 N N . GLU A 1 185 ? 8.692 13.930 18.794 1.00 55.84 185 GLU A N 1
ATOM 1443 C CA . GLU A 1 185 ? 8.657 15.130 17.957 1.00 55.84 185 GLU A CA 1
ATOM 1444 C C . GLU A 1 185 ? 8.160 14.754 16.555 1.00 55.84 185 GLU A C 1
ATOM 1446 O O . GLU A 1 185 ? 8.597 13.771 15.964 1.00 55.84 185 GLU A O 1
ATOM 1451 N N . THR A 1 186 ? 7.197 15.492 16.011 1.00 53.53 186 THR A N 1
ATOM 1452 C CA . THR A 1 186 ? 6.704 15.262 14.648 1.00 53.53 186 THR A CA 1
ATOM 1453 C C . THR A 1 186 ? 7.103 16.419 13.767 1.00 53.53 186 THR A C 1
ATOM 1455 O O . THR A 1 186 ? 6.773 17.565 14.078 1.00 53.53 186 THR A O 1
ATOM 1458 N N . THR A 1 187 ? 7.740 16.132 12.643 1.00 57.31 187 THR A N 1
ATOM 1459 C CA . THR A 1 187 ? 8.079 17.149 11.655 1.00 57.31 187 THR A CA 1
ATOM 1460 C C . THR A 1 187 ? 7.360 16.861 10.359 1.00 57.31 187 THR A C 1
ATOM 1462 O O . THR A 1 187 ? 7.292 15.739 9.863 1.00 57.31 187 THR A O 1
ATOM 1465 N N . VAL A 1 188 ? 6.760 17.905 9.810 1.00 56.22 188 VAL A N 1
ATOM 1466 C CA . VAL A 1 188 ? 6.045 17.844 8.544 1.00 56.22 188 VAL A CA 1
ATOM 1467 C C . VAL A 1 188 ? 6.948 18.526 7.519 1.00 56.22 188 VAL A C 1
ATOM 1469 O O . VAL A 1 188 ? 7.392 19.646 7.750 1.00 56.22 188 VAL A O 1
ATOM 1472 N N . GLN A 1 189 ? 7.271 17.849 6.412 1.00 52.47 189 GLN A N 1
ATOM 1473 C CA . GLN A 1 189 ? 8.049 18.421 5.290 1.00 52.47 189 GLN A CA 1
ATOM 1474 C C . GLN A 1 189 ? 9.480 18.916 5.594 1.00 52.47 189 GLN A C 1
ATOM 1476 O O . GLN A 1 189 ? 9.928 19.958 5.118 1.00 52.47 189 GLN A O 1
ATOM 1481 N N . GLN A 1 190 ? 10.250 18.116 6.326 1.00 50.31 190 GLN A N 1
ATOM 1482 C CA . GLN A 1 190 ? 11.717 18.262 6.489 1.00 50.31 190 GLN A CA 1
ATOM 1483 C C . GLN A 1 190 ? 12.119 19.552 7.192 1.00 50.31 190 GLN A C 1
ATOM 1485 O O . GLN A 1 190 ? 13.161 20.149 6.919 1.00 50.31 190 GLN A O 1
ATOM 1490 N N . MET A 1 191 ? 11.277 19.994 8.107 1.00 43.97 191 MET A N 1
ATOM 1491 C CA . MET A 1 191 ? 11.600 21.102 8.972 1.00 43.97 191 MET A CA 1
ATOM 1492 C C . MET A 1 191 ? 11.965 20.536 10.341 1.00 43.97 191 MET A C 1
ATOM 1494 O O . MET A 1 191 ? 11.116 20.035 11.063 1.00 43.97 191 MET A O 1
ATOM 1498 N N . THR A 1 192 ? 13.249 20.548 10.673 1.00 40.88 192 THR A N 1
ATOM 1499 C CA . THR A 1 192 ? 13.752 20.105 11.978 1.00 40.88 192 THR A CA 1
ATOM 1500 C C . THR A 1 192 ? 13.588 21.234 12.993 1.00 40.88 192 THR A C 1
ATOM 1502 O O . THR A 1 192 ? 14.154 22.305 12.781 1.00 40.88 192 THR A O 1
ATOM 1505 N N . GLY A 1 193 ? 12.862 20.987 14.088 1.00 47.47 193 GLY A N 1
ATOM 1506 C CA . GLY A 1 193 ? 12.706 21.924 15.208 1.00 47.47 193 GLY A CA 1
ATOM 1507 C C . GLY A 1 193 ? 11.852 23.154 14.880 1.00 47.47 193 GLY A C 1
ATOM 1508 O O . GLY A 1 193 ? 12.311 24.093 14.239 1.00 47.47 193 GLY A O 1
ATOM 1509 N N . HIS A 1 194 ? 10.614 23.183 15.374 1.00 52.53 194 HIS A N 1
ATOM 1510 C CA . HIS A 1 194 ? 9.709 24.319 15.178 1.00 52.53 194 HIS A CA 1
ATOM 1511 C C . HIS A 1 194 ? 9.284 24.916 16.510 1.00 52.53 194 HIS A C 1
ATOM 1513 O O . HIS A 1 194 ? 8.997 24.191 17.459 1.00 52.53 194 HIS A O 1
ATOM 1519 N N . THR A 1 195 ? 9.148 26.241 16.545 1.00 45.91 195 THR A N 1
ATOM 1520 C CA . THR A 1 195 ? 8.543 26.965 17.679 1.00 45.91 195 THR A CA 1
ATOM 1521 C C . THR A 1 195 ? 7.059 27.277 17.449 1.00 45.91 195 THR A C 1
ATOM 1523 O O . THR A 1 195 ? 6.467 28.053 18.194 1.00 45.91 195 THR A O 1
ATOM 1526 N N . ASP A 1 196 ? 6.462 26.675 16.408 1.00 52.53 196 ASP A N 1
ATOM 1527 C CA . ASP A 1 196 ? 5.094 26.924 15.926 1.00 52.53 196 ASP A CA 1
ATOM 1528 C C . ASP A 1 196 ? 4.827 28.410 15.596 1.00 52.53 196 ASP A C 1
ATOM 1530 O O . ASP A 1 196 ? 3.719 28.936 15.735 1.00 52.53 196 ASP A O 1
ATOM 1534 N N . SER A 1 197 ? 5.873 29.117 15.154 1.00 61.25 197 SER A N 1
ATOM 1535 C CA . SER A 1 197 ? 5.784 30.527 14.788 1.00 61.25 197 SER A CA 1
ATOM 1536 C C . SER A 1 197 ? 5.112 30.713 13.421 1.00 61.25 197 SER A C 1
ATOM 1538 O O . SER A 1 197 ? 5.134 29.843 12.550 1.00 61.25 197 SER A O 1
ATOM 1540 N N . TYR A 1 198 ? 4.524 31.890 13.188 1.00 57.34 198 TYR A N 1
ATOM 1541 C CA . TYR A 1 198 ? 3.886 32.223 11.906 1.00 57.34 198 TYR A CA 1
ATOM 1542 C C . TYR A 1 198 ? 4.854 32.119 10.711 1.00 57.34 198 TYR A C 1
ATOM 1544 O O . TYR A 1 198 ? 4.447 31.761 9.607 1.00 57.34 198 TYR A O 1
ATOM 1552 N N . GLN A 1 199 ? 6.140 32.401 10.937 1.00 63.56 199 GLN A N 1
ATOM 1553 C CA . GLN A 1 199 ? 7.183 32.286 9.916 1.00 63.56 199 GLN A CA 1
ATOM 1554 C C . GLN A 1 199 ? 7.472 30.824 9.568 1.00 63.56 199 GLN A C 1
ATOM 1556 O O . GLN A 1 199 ? 7.588 30.502 8.386 1.00 63.56 199 GLN A O 1
ATOM 1561 N N . ASP A 1 200 ? 7.495 29.945 10.570 1.00 58.06 200 ASP A N 1
ATOM 1562 C CA . ASP A 1 200 ? 7.684 28.509 10.370 1.00 58.06 200 ASP A CA 1
ATOM 1563 C C . ASP A 1 200 ? 6.523 27.924 9.554 1.00 58.06 200 ASP A C 1
ATOM 1565 O O . ASP A 1 200 ? 6.744 27.254 8.550 1.00 58.06 200 ASP A O 1
ATOM 1569 N N . ARG A 1 201 ? 5.275 28.278 9.892 1.00 58.72 201 ARG A N 1
ATOM 1570 C CA . ARG A 1 201 ? 4.082 27.830 9.146 1.00 58.72 201 ARG A CA 1
ATOM 1571 C C . ARG A 1 201 ? 4.110 28.267 7.678 1.00 58.72 201 ARG A C 1
ATOM 1573 O O . ARG A 1 201 ? 3.754 27.493 6.792 1.00 58.72 201 ARG A O 1
ATOM 1580 N N . LEU A 1 202 ? 4.564 29.493 7.408 1.00 60.47 202 LEU A N 1
ATOM 1581 C CA . LEU A 1 202 ? 4.755 30.001 6.045 1.00 60.47 202 LEU A CA 1
ATOM 1582 C C . LEU A 1 202 ? 5.844 29.235 5.288 1.00 60.47 202 LEU A C 1
ATOM 1584 O O . LEU A 1 202 ? 5.667 28.942 4.107 1.00 60.47 202 LEU A O 1
ATOM 1588 N N . GLN A 1 203 ? 6.946 28.882 5.952 1.00 62.50 203 GLN A N 1
ATOM 1589 C CA . GLN A 1 203 ? 7.997 28.060 5.354 1.00 62.50 203 GLN A CA 1
ATOM 1590 C C . GLN A 1 203 ? 7.518 26.638 5.054 1.00 62.50 203 GLN A C 1
ATOM 1592 O O . GLN A 1 203 ? 7.826 26.131 3.975 1.00 62.50 203 GLN A O 1
ATOM 1597 N N . THR A 1 204 ? 6.713 26.032 5.934 1.00 55.78 204 THR A N 1
ATOM 1598 C CA . THR A 1 204 ? 6.064 24.741 5.663 1.00 55.78 204 THR A CA 1
ATOM 1599 C C . THR A 1 204 ? 5.192 24.847 4.414 1.00 55.78 204 THR A C 1
ATOM 1601 O O . THR A 1 204 ? 5.373 24.095 3.465 1.00 55.78 204 THR A O 1
ATOM 1604 N N . MET A 1 205 ? 4.303 25.844 4.338 1.00 60.03 205 MET A N 1
ATOM 1605 C CA . MET A 1 205 ? 3.430 26.024 3.169 1.00 60.03 205 MET A CA 1
ATOM 1606 C C . MET A 1 205 ? 4.210 26.282 1.870 1.00 60.03 205 MET A C 1
ATOM 1608 O O . MET A 1 205 ? 3.838 25.774 0.810 1.00 60.03 205 MET A O 1
ATOM 1612 N N . LEU A 1 206 ? 5.302 27.048 1.929 1.00 58.47 206 LEU A N 1
ATOM 1613 C CA . LEU A 1 206 ? 6.146 27.322 0.763 1.00 58.47 206 LEU A CA 1
ATOM 1614 C C . LEU A 1 206 ? 6.910 26.079 0.292 1.00 58.47 206 LEU A C 1
ATOM 1616 O O . LEU A 1 206 ? 7.012 25.861 -0.913 1.00 58.47 206 LEU A O 1
ATOM 1620 N N . ARG A 1 207 ? 7.405 25.236 1.205 1.00 62.66 207 ARG A N 1
ATOM 1621 C CA . ARG A 1 207 ? 8.070 23.971 0.848 1.00 62.66 207 ARG A CA 1
ATOM 1622 C C . ARG A 1 207 ? 7.093 22.926 0.325 1.00 62.66 207 ARG A C 1
ATOM 1624 O O . ARG A 1 207 ? 7.412 22.275 -0.665 1.00 62.66 207 ARG A O 1
ATOM 1631 N N . ALA A 1 208 ? 5.892 22.844 0.902 1.00 53.41 208 ALA A N 1
ATOM 1632 C CA . ALA A 1 208 ? 4.785 22.049 0.365 1.00 53.41 208 ALA A CA 1
ATOM 1633 C C . ALA A 1 208 ? 4.510 22.368 -1.107 1.00 53.41 208 ALA A C 1
ATOM 1635 O O . ALA A 1 208 ? 4.236 21.482 -1.908 1.00 53.41 208 ALA A O 1
ATOM 1636 N N . SER A 1 209 ? 4.590 23.656 -1.445 1.00 48.22 209 SER A N 1
ATOM 1637 C CA . SER A 1 209 ? 4.275 24.169 -2.776 1.00 48.22 209 SER A CA 1
ATOM 1638 C C . SER A 1 209 ? 5.420 23.977 -3.782 1.00 48.22 209 SER A C 1
ATOM 1640 O O . SER A 1 209 ? 5.170 23.990 -4.985 1.00 48.22 209 SER A O 1
ATOM 1642 N N . PHE A 1 210 ? 6.667 23.794 -3.320 1.00 50.78 210 PHE A N 1
ATOM 1643 C CA . PHE A 1 210 ? 7.867 23.696 -4.166 1.00 50.78 210 PHE A CA 1
ATOM 1644 C C . PHE A 1 210 ? 8.865 22.634 -3.658 1.00 50.78 210 PHE A C 1
ATOM 1646 O O . PHE A 1 210 ? 9.961 22.979 -3.200 1.00 50.78 210 PHE A O 1
ATOM 1653 N N . PRO A 1 211 ? 8.533 21.334 -3.766 1.00 48.44 211 PRO A N 1
ATOM 1654 C CA . PRO A 1 211 ? 9.363 20.253 -3.226 1.00 48.44 211 PRO A CA 1
ATOM 1655 C C . PRO A 1 211 ? 10.745 20.126 -3.896 1.00 48.44 211 PRO A C 1
ATOM 1657 O O . PRO A 1 211 ? 11.696 19.683 -3.260 1.00 48.44 211 PRO A O 1
ATOM 1660 N N . THR A 1 212 ? 10.907 20.566 -5.149 1.00 45.81 212 THR A N 1
ATOM 1661 C CA . THR A 1 212 ? 12.158 20.425 -5.925 1.00 45.81 212 THR A CA 1
ATOM 1662 C C . THR A 1 212 ? 13.199 21.521 -5.679 1.00 45.81 212 THR A C 1
ATOM 1664 O O . THR A 1 212 ? 14.286 21.459 -6.240 1.00 45.81 212 THR A O 1
ATOM 1667 N N . MET A 1 213 ? 12.880 22.555 -4.893 1.00 40.66 213 MET A N 1
ATOM 1668 C CA . MET A 1 213 ? 13.779 23.701 -4.670 1.00 40.66 213 MET A CA 1
ATOM 1669 C C . MET A 1 213 ? 14.694 23.522 -3.445 1.00 40.66 213 MET A C 1
ATOM 1671 O O . MET A 1 213 ? 15.605 24.319 -3.240 1.00 40.66 213 MET A O 1
ATOM 1675 N N . TRP A 1 214 ? 14.450 22.491 -2.630 1.00 46.66 214 TRP A N 1
ATOM 1676 C CA . TRP A 1 214 ? 15.050 22.334 -1.299 1.00 46.66 214 TRP A CA 1
ATOM 1677 C C . TRP A 1 214 ? 15.730 20.979 -1.066 1.00 46.66 214 TRP A C 1
ATOM 1679 O O . TRP A 1 214 ? 16.060 20.654 0.072 1.00 46.66 214 TRP A O 1
ATOM 1689 N N . THR A 1 215 ? 15.976 20.207 -2.124 1.00 36.25 215 THR A N 1
ATOM 1690 C CA . THR A 1 215 ? 16.934 19.095 -2.086 1.00 36.25 215 THR A CA 1
ATOM 1691 C C . THR A 1 215 ? 18.352 19.647 -2.296 1.00 36.25 215 THR A C 1
ATOM 1693 O O . THR A 1 215 ? 18.513 20.473 -3.198 1.00 36.25 215 THR A O 1
ATOM 1696 N N . PRO A 1 216 ? 19.356 19.255 -1.489 1.00 43.12 216 PRO A N 1
ATOM 1697 C CA . PRO A 1 216 ? 20.750 19.640 -1.720 1.00 43.12 216 PRO A CA 1
ATOM 1698 C C . PRO A 1 216 ? 21.301 19.108 -3.050 1.00 43.12 216 PRO A C 1
ATOM 1700 O O . PRO A 1 216 ? 20.796 18.069 -3.536 1.00 43.12 216 PRO A O 1
#

InterPro domains:
  IPR007246 GPI transamidase component Gaa1 [PF04114] (42-208)
  IPR007246 GPI transamidase component Gaa1 [PTHR13304] (13-208)

Foldseek 3Di:
DVVVVQVVQVVVLVVLCVLLVVLVWDKWKKWFWDQDPNDIDTHMKIKTKADQPAEPLAEEEEEEEECAFPVRAGQPVSSVVLSVVSSVCSVVRDDHYMYMYIYTNDDPPRVVLQVCLQVVNDDCVGIPHIPDYTHDYLYYDYDRHRDPDDAQEAEDEDDDPPLDGRPVVVVVVVCCCCVPPVVRHYDYQPDPDDPPDPVVVVVNVVCSVPVPPPDD

Sequence (216 aa):
MAIYLANTVIRVNDKLESILTGFGVKVGRQNYTYHSAGQIYTGENVYGILQAPRGDATEAIVLVAAWKSIDEQLNRNGIALVLTLARYFKRWSLWSKDIILLLPPDSTTGTQAWVDAYHDAHDFKHIAPLPLKSGALQGAIAIDYPHEQRYHELHIIYDGTNGQLPNLDLINSIVNIAGGQMGIETTVQQMTGHTDSYQDRLQTMLRASFPTMWTP

Radius of gyration: 18.27 Å; chains: 1; bounding box: 43×50×46 Å

pLDDT: mean 77.89, std 17.55, range [36.25, 97.44]

Secondary structure (DSSP, 8-state):
-HHHHHHHHHHHHHHHHHHHHHTT-EEEEEEEEEEETTEEEEEEEEEEEE--TTS-S-EEEEEE--SB-TTS-B-HHHHHHHHHHHHHHHH----SSEEEEEE-SSTTHHHHHHHHHHTT-S-TTTBPPPS---SEEEEEEE------S--SEEEE----GGGPPP-HHHHHHHHHHHHHHS--EEEESS--S----HHHHHHHHHHHH-GGGS--